Protein AF-A0A8H8PA37-F1 (afdb_monomer)

Structure (mmCIF, N/CA/C/O backbone):
data_AF-A0A8H8PA37-F1
#
_entry.id   AF-A0A8H8PA37-F1
#
loop_
_atom_site.group_PDB
_atom_site.id
_atom_site.type_symbol
_atom_site.label_atom_id
_atom_site.label_alt_id
_atom_site.label_comp_id
_atom_site.label_asym_id
_atom_site.label_entity_id
_atom_site.label_seq_id
_atom_site.pdbx_PDB_ins_code
_atom_site.Cartn_x
_atom_site.Cartn_y
_atom_site.Cartn_z
_atom_site.occupancy
_atom_site.B_iso_or_equiv
_atom_site.auth_seq_id
_atom_site.auth_comp_id
_atom_site.auth_asym_id
_atom_site.auth_atom_id
_atom_site.pdbx_PDB_model_num
ATOM 1 N N . MET A 1 1 ? 32.208 -15.907 -62.732 1.00 49.25 1 MET A N 1
ATOM 2 C CA . MET A 1 1 ? 31.548 -15.658 -61.432 1.00 49.25 1 MET A CA 1
ATOM 3 C C . MET A 1 1 ? 32.627 -15.283 -60.434 1.00 49.25 1 MET A C 1
ATOM 5 O O . MET A 1 1 ? 33.527 -16.083 -60.225 1.00 49.25 1 MET A O 1
ATOM 9 N N . VAL A 1 2 ? 32.602 -14.056 -59.914 1.00 59.88 2 VAL A N 1
ATOM 10 C CA . VAL A 1 2 ? 33.569 -13.591 -58.905 1.00 59.88 2 VAL A CA 1
ATOM 11 C C . VAL A 1 2 ? 33.077 -14.071 -57.533 1.00 59.88 2 VAL A C 1
ATOM 13 O O . VAL A 1 2 ? 31.901 -13.854 -57.240 1.00 59.88 2 VAL A O 1
ATOM 16 N N . PRO A 1 3 ? 33.902 -14.742 -56.710 1.00 67.69 3 PRO A N 1
ATOM 17 C CA . PRO A 1 3 ? 33.492 -15.147 -55.370 1.00 67.69 3 PRO A CA 1
ATOM 18 C C . PRO A 1 3 ? 33.261 -13.899 -54.511 1.00 67.69 3 PRO A C 1
ATOM 20 O O . PRO A 1 3 ? 34.145 -13.053 -54.373 1.00 67.69 3 PRO A O 1
ATOM 23 N N . THR A 1 4 ? 32.061 -13.760 -53.952 1.00 67.44 4 THR A N 1
ATOM 24 C CA . THR A 1 4 ? 31.754 -12.699 -52.990 1.00 67.44 4 THR A CA 1
ATOM 25 C C . THR A 1 4 ? 32.548 -12.941 -51.707 1.00 67.44 4 THR A C 1
ATOM 27 O O . THR A 1 4 ? 32.541 -14.062 -51.193 1.00 67.44 4 THR A O 1
ATOM 30 N N . PRO A 1 5 ? 33.243 -11.931 -51.158 1.00 70.00 5 PRO A N 1
ATOM 31 C CA . PRO A 1 5 ? 33.958 -12.099 -49.904 1.00 70.00 5 PRO A CA 1
ATOM 32 C C . PRO A 1 5 ? 32.949 -12.350 -48.776 1.00 70.00 5 PRO A C 1
ATOM 34 O O . PRO A 1 5 ? 31.992 -11.586 -48.614 1.00 70.00 5 PRO A O 1
ATOM 37 N N . LEU A 1 6 ? 33.205 -13.382 -47.963 1.00 61.28 6 LEU A N 1
ATOM 38 C CA . LEU A 1 6 ? 32.416 -13.797 -46.785 1.00 61.28 6 LEU A CA 1
ATOM 39 C C . LEU A 1 6 ? 32.123 -12.651 -45.794 1.00 61.28 6 LEU A C 1
ATOM 41 O O . LEU A 1 6 ? 31.244 -12.756 -44.947 1.00 61.28 6 LEU A O 1
ATOM 45 N N . SER A 1 7 ? 32.847 -11.536 -45.906 1.00 66.06 7 SER A N 1
ATOM 46 C CA . SER A 1 7 ? 32.661 -10.331 -45.098 1.00 66.06 7 SER A CA 1
ATOM 47 C C . SER A 1 7 ? 31.429 -9.491 -45.477 1.00 66.06 7 SER A C 1
ATOM 49 O O . SER A 1 7 ? 31.127 -8.533 -44.769 1.00 66.06 7 SER A O 1
ATOM 51 N N . SER A 1 8 ? 30.752 -9.800 -46.588 1.00 70.56 8 SER A N 1
ATOM 52 C CA . SER A 1 8 ? 29.579 -9.054 -47.081 1.00 70.56 8 SER A CA 1
ATOM 53 C C . SER A 1 8 ? 28.232 -9.715 -46.760 1.00 70.56 8 SER A C 1
ATOM 55 O O . SER A 1 8 ? 27.184 -9.136 -47.045 1.00 70.56 8 SER A O 1
ATOM 57 N N . GLU A 1 9 ? 28.236 -10.898 -46.137 1.00 78.81 9 GLU A N 1
ATOM 58 C CA . GLU A 1 9 ? 27.004 -11.580 -45.742 1.00 78.81 9 GLU A CA 1
ATOM 59 C C . GLU A 1 9 ? 26.437 -10.996 -44.432 1.00 78.81 9 GLU A C 1
ATOM 61 O O . GLU A 1 9 ? 27.178 -10.782 -43.466 1.00 78.81 9 GLU A O 1
ATOM 66 N N . PRO A 1 10 ? 25.121 -10.720 -44.356 1.00 84.19 10 PRO A N 1
ATOM 67 C CA . PRO A 1 10 ? 24.503 -10.212 -43.138 1.00 84.19 10 PRO A CA 1
ATOM 68 C C . PRO A 1 10 ? 24.593 -11.245 -42.007 1.00 84.19 10 PRO A C 1
ATOM 70 O O . PRO A 1 10 ? 24.249 -12.414 -42.185 1.00 84.19 10 PRO A O 1
ATOM 73 N N . ILE A 1 11 ? 25.004 -10.794 -40.814 1.00 84.62 11 ILE A N 1
ATOM 74 C CA . ILE A 1 11 ? 25.178 -11.656 -39.634 1.00 84.62 11 ILE A CA 1
ATOM 75 C C . ILE A 1 11 ? 23.874 -12.424 -39.348 1.00 84.62 11 ILE A C 1
ATOM 77 O O . ILE A 1 11 ? 22.824 -11.803 -39.135 1.00 84.62 11 ILE A O 1
ATOM 81 N N . PRO A 1 12 ? 23.922 -13.766 -39.258 1.00 90.06 12 PRO A N 1
ATOM 82 C CA . PRO A 1 12 ? 22.754 -14.572 -38.943 1.00 90.06 12 PRO A CA 1
ATOM 83 C C . PRO A 1 12 ? 22.104 -14.152 -37.622 1.00 90.06 12 PRO A C 1
ATOM 85 O O . PRO A 1 12 ? 22.766 -13.929 -36.607 1.00 90.06 12 PRO A O 1
ATOM 88 N N . LYS A 1 13 ? 20.770 -14.103 -37.601 1.00 85.94 13 LYS A N 1
ATOM 89 C CA . LYS A 1 13 ? 19.973 -13.561 -36.485 1.00 85.94 13 LYS A CA 1
ATOM 90 C C . LYS A 1 13 ? 20.261 -14.223 -35.128 1.00 85.94 13 LYS A C 1
ATOM 92 O O . LYS A 1 13 ? 20.172 -13.563 -34.095 1.00 85.94 13 LYS A O 1
ATOM 97 N N . GLY A 1 14 ? 20.612 -15.512 -35.122 1.00 88.06 14 GLY A N 1
ATOM 98 C CA . GLY A 1 14 ? 21.032 -16.236 -33.917 1.00 88.06 14 GLY A CA 1
ATOM 99 C C . GLY A 1 14 ? 22.365 -15.730 -33.357 1.00 88.06 14 GLY A C 1
ATOM 100 O O . GLY A 1 14 ? 22.446 -15.410 -32.174 1.00 88.06 14 GLY A O 1
ATOM 101 N N . MET A 1 15 ? 23.370 -15.564 -34.220 1.00 85.56 15 MET A N 1
ATOM 102 C CA . MET A 1 15 ? 24.671 -14.989 -33.858 1.00 85.56 15 MET A CA 1
ATOM 103 C C . MET A 1 15 ? 24.540 -13.521 -33.440 1.00 85.56 15 MET A C 1
ATOM 105 O O . MET A 1 15 ? 25.106 -13.130 -32.425 1.00 85.56 15 MET A O 1
ATOM 109 N N . ALA A 1 16 ? 23.708 -12.730 -34.125 1.00 87.38 16 ALA A N 1
ATOM 110 C CA . ALA A 1 16 ? 23.436 -11.341 -33.748 1.00 87.38 16 ALA A CA 1
ATOM 111 C C . ALA A 1 16 ? 22.833 -11.214 -32.333 1.00 87.38 16 ALA A C 1
ATOM 113 O O . ALA A 1 16 ? 23.186 -10.301 -31.588 1.00 87.38 16 ALA A O 1
ATOM 114 N N . ARG A 1 17 ? 21.961 -12.149 -31.922 1.00 87.06 17 ARG A N 1
ATOM 115 C CA . ARG A 1 17 ? 21.438 -12.195 -30.543 1.00 87.06 17 ARG A CA 1
ATOM 116 C C . ARG A 1 17 ? 22.507 -12.558 -29.519 1.00 87.06 17 ARG A C 1
ATOM 118 O O . ARG A 1 17 ? 22.480 -12.005 -28.427 1.00 87.06 17 ARG A O 1
ATOM 125 N N . ILE A 1 18 ? 23.400 -13.489 -29.849 1.00 89.69 18 ILE A N 1
ATOM 126 C CA . ILE A 1 18 ? 24.472 -13.931 -28.947 1.00 89.69 18 ILE A CA 1
ATOM 127 C C . ILE A 1 18 ? 25.487 -12.799 -28.753 1.00 89.69 18 ILE A C 1
ATOM 129 O O . ILE A 1 18 ? 25.783 -12.439 -27.618 1.00 89.69 18 ILE A O 1
ATOM 133 N N . LEU A 1 19 ? 25.925 -12.168 -29.844 1.00 88.69 19 LEU A N 1
ATOM 134 C CA . LEU A 1 19 ? 26.831 -11.018 -29.811 1.00 88.69 19 LEU A CA 1
ATOM 135 C C . LEU A 1 19 ? 26.192 -9.797 -29.124 1.00 88.69 19 LEU A C 1
ATOM 137 O O . LEU A 1 19 ? 26.862 -9.059 -28.412 1.00 88.69 19 LEU A O 1
ATOM 141 N N . GLY A 1 20 ? 24.877 -9.605 -29.275 1.00 91.31 20 GLY A N 1
ATOM 142 C CA . GLY A 1 20 ? 24.125 -8.538 -28.609 1.00 91.31 20 GLY A CA 1
ATOM 143 C C . GLY A 1 20 ? 23.660 -8.849 -27.179 1.00 91.31 20 GLY A C 1
ATOM 144 O O . GLY A 1 20 ? 23.033 -7.993 -26.551 1.00 91.31 20 GLY A O 1
ATOM 145 N N . ALA A 1 21 ? 23.919 -10.048 -26.645 1.00 92.62 21 ALA A N 1
ATOM 146 C CA . ALA A 1 21 ? 23.320 -10.505 -25.389 1.00 92.62 21 ALA A CA 1
ATOM 147 C C . ALA A 1 21 ? 23.744 -9.661 -24.178 1.00 92.62 21 ALA A C 1
ATOM 149 O O . ALA A 1 21 ? 22.925 -9.387 -23.297 1.00 92.62 21 ALA A O 1
ATOM 150 N N . GLU A 1 22 ? 25.003 -9.224 -24.130 1.00 92.25 22 GLU A N 1
ATOM 151 C CA . GLU A 1 22 ? 25.504 -8.379 -23.043 1.00 92.25 22 GLU A CA 1
ATOM 152 C C . GLU A 1 22 ? 24.856 -6.999 -23.047 1.00 92.25 22 GLU A C 1
ATOM 154 O O . GLU A 1 22 ? 24.417 -6.535 -21.996 1.00 92.25 22 GLU A O 1
ATOM 159 N N . ARG A 1 23 ? 24.692 -6.395 -24.229 1.00 94.12 23 ARG A N 1
ATOM 160 C CA . ARG A 1 23 ? 23.992 -5.116 -24.391 1.00 94.12 23 ARG A CA 1
ATOM 161 C C . ARG A 1 23 ? 22.547 -5.211 -23.908 1.00 94.12 23 ARG A C 1
ATOM 163 O O . ARG A 1 23 ? 22.128 -4.401 -23.094 1.00 94.12 23 ARG A O 1
ATOM 170 N N . VAL A 1 24 ? 21.816 -6.253 -24.311 1.00 92.69 24 VAL A N 1
ATOM 171 C CA . VAL A 1 24 ? 20.425 -6.470 -23.870 1.00 92.69 24 VAL A CA 1
ATOM 172 C C . VAL A 1 24 ? 20.335 -6.650 -22.350 1.00 92.69 24 VAL A C 1
ATOM 174 O O . VAL A 1 24 ? 19.435 -6.109 -21.707 1.00 92.69 24 VAL A O 1
ATOM 177 N N . ARG A 1 25 ? 21.276 -7.386 -21.744 1.00 90.50 25 ARG A N 1
ATOM 178 C CA . ARG A 1 25 ? 21.334 -7.562 -20.283 1.00 90.50 25 ARG A CA 1
ATOM 179 C C . ARG A 1 25 ? 21.678 -6.257 -19.565 1.00 90.50 25 ARG A C 1
ATOM 181 O O . ARG A 1 25 ? 21.092 -5.982 -18.517 1.00 90.50 25 ARG A O 1
ATOM 188 N N . ALA A 1 26 ? 22.608 -5.474 -20.105 1.00 94.31 26 ALA A N 1
ATOM 189 C CA . ALA A 1 26 ? 22.991 -4.173 -19.570 1.00 94.31 26 ALA A CA 1
ATOM 190 C C . ALA A 1 26 ? 21.822 -3.183 -19.646 1.00 94.31 26 ALA A C 1
ATOM 192 O O . ALA A 1 26 ? 21.476 -2.586 -18.628 1.00 94.31 26 ALA A O 1
ATOM 193 N N . ASP A 1 27 ? 21.145 -3.104 -20.791 1.00 93.62 27 ASP A N 1
ATOM 194 C CA . ASP A 1 27 ? 19.974 -2.253 -21.007 1.00 93.62 27 ASP A CA 1
ATOM 195 C C . ASP A 1 27 ? 18.830 -2.634 -20.061 1.00 93.62 27 ASP A C 1
ATOM 197 O O . ASP A 1 27 ? 18.236 -1.766 -19.422 1.00 93.62 27 ASP A O 1
ATOM 201 N N . TYR A 1 28 ? 18.565 -3.932 -19.879 1.00 94.88 28 TYR A N 1
ATOM 202 C CA . TYR A 1 28 ? 17.557 -4.402 -18.928 1.00 94.88 28 TYR A CA 1
ATOM 203 C C . TYR A 1 28 ? 17.906 -4.029 -17.481 1.00 94.88 28 TYR A C 1
ATOM 205 O O . TYR A 1 28 ? 17.058 -3.530 -16.742 1.00 94.88 28 TYR A O 1
ATOM 213 N N . ARG A 1 29 ? 19.160 -4.228 -17.058 1.00 94.88 29 ARG A N 1
ATOM 214 C CA . ARG A 1 29 ? 19.616 -3.838 -15.712 1.00 94.88 29 ARG A CA 1
ATOM 215 C C . ARG A 1 29 ? 19.549 -2.324 -15.514 1.00 94.88 29 ARG A C 1
ATOM 217 O O . ARG A 1 29 ? 19.115 -1.880 -14.454 1.00 94.88 29 ARG A O 1
ATOM 224 N N . ALA A 1 30 ? 19.923 -1.544 -16.525 1.00 94.94 30 ALA A N 1
ATOM 225 C CA . ALA A 1 30 ? 19.844 -0.090 -16.500 1.00 94.94 30 ALA A CA 1
ATOM 226 C C . ALA A 1 30 ? 18.391 0.396 -16.414 1.00 94.94 30 ALA A C 1
ATOM 228 O O . ALA A 1 30 ? 18.089 1.256 -15.590 1.00 94.94 30 ALA A O 1
ATOM 229 N N . GLN A 1 31 ? 17.475 -0.190 -17.190 1.00 92.56 31 GLN A N 1
ATOM 230 C CA . GLN A 1 31 ? 16.042 0.104 -17.095 1.00 92.56 31 GLN A CA 1
ATOM 231 C C . GLN A 1 31 ? 15.478 -0.257 -15.721 1.00 92.56 31 GLN A C 1
ATOM 233 O O . GLN A 1 31 ? 14.743 0.533 -15.134 1.00 92.56 31 GLN A O 1
ATOM 238 N N . GLN A 1 32 ? 15.862 -1.406 -15.164 1.00 93.81 32 GLN A N 1
ATOM 239 C CA . GLN A 1 32 ? 15.422 -1.803 -13.827 1.00 93.81 32 GLN A CA 1
ATOM 240 C C . GLN A 1 32 ? 15.978 -0.888 -12.733 1.00 93.81 32 GLN A C 1
ATOM 242 O O . GLN A 1 32 ? 15.268 -0.602 -11.769 1.00 93.81 32 GLN A O 1
ATOM 247 N N . LYS A 1 33 ? 17.215 -0.399 -12.876 1.00 93.12 33 LYS A N 1
ATOM 248 C CA . LYS A 1 33 ? 17.793 0.589 -11.959 1.00 93.12 33 LYS A CA 1
ATOM 249 C C . LYS A 1 33 ? 17.056 1.926 -12.057 1.00 93.12 33 LYS A C 1
ATOM 251 O O . LYS A 1 33 ? 16.617 2.429 -11.031 1.00 93.12 33 LYS A O 1
ATOM 256 N N . LYS A 1 34 ? 16.819 2.430 -13.275 1.00 93.12 34 LYS A N 1
ATOM 257 C CA . LYS A 1 34 ? 16.041 3.659 -13.514 1.00 93.12 34 LYS A CA 1
ATOM 258 C C . LYS A 1 34 ? 14.636 3.571 -12.926 1.00 93.12 34 LYS A C 1
ATOM 260 O O . LYS A 1 34 ? 14.222 4.483 -12.225 1.00 93.12 34 LYS A O 1
ATOM 265 N N . LYS A 1 35 ? 13.942 2.450 -13.138 1.00 91.12 35 LYS A N 1
ATOM 266 C CA . LYS A 1 35 ? 12.604 2.223 -12.584 1.00 91.12 35 LYS A CA 1
ATOM 267 C C . LYS A 1 35 ? 12.596 2.240 -11.053 1.00 91.12 35 LYS A C 1
ATOM 269 O O . LYS A 1 35 ? 11.697 2.815 -10.457 1.00 91.12 35 LYS A O 1
ATOM 274 N N . ARG A 1 36 ? 13.602 1.638 -10.408 1.00 87.56 36 ARG A N 1
ATOM 275 C CA . ARG A 1 36 ? 13.747 1.697 -8.943 1.00 87.56 36 ARG A CA 1
ATOM 276 C C . ARG A 1 36 ? 14.045 3.114 -8.452 1.00 87.56 36 ARG A C 1
ATOM 278 O O . ARG A 1 36 ? 13.427 3.551 -7.495 1.00 87.56 36 ARG A O 1
ATOM 285 N N . GLU A 1 37 ? 14.944 3.833 -9.123 1.00 88.06 37 GLU A N 1
ATOM 286 C CA . GLU A 1 37 ? 15.288 5.225 -8.792 1.00 88.06 37 GLU A CA 1
ATOM 287 C C . GLU A 1 37 ? 14.112 6.200 -8.995 1.00 88.06 37 GLU A C 1
ATOM 289 O O . GLU A 1 37 ? 14.021 7.213 -8.304 1.00 88.06 37 GLU A O 1
ATOM 294 N N . GLU A 1 38 ? 13.226 5.931 -9.953 1.00 85.12 38 GLU A N 1
ATOM 295 C CA . GLU A 1 38 ? 11.972 6.666 -10.161 1.00 85.12 38 GLU A CA 1
ATOM 296 C C . GLU A 1 38 ? 10.960 6.348 -9.050 1.00 85.12 38 GLU A C 1
ATOM 298 O O . GLU A 1 38 ? 10.478 7.262 -8.386 1.00 85.12 38 GLU A O 1
ATOM 303 N N . GLU A 1 39 ? 10.745 5.062 -8.742 1.00 83.88 39 GLU A N 1
ATOM 304 C CA . GLU A 1 39 ? 9.883 4.640 -7.629 1.00 83.88 39 GLU A CA 1
ATOM 305 C C . GLU A 1 39 ? 10.348 5.200 -6.271 1.00 83.88 39 G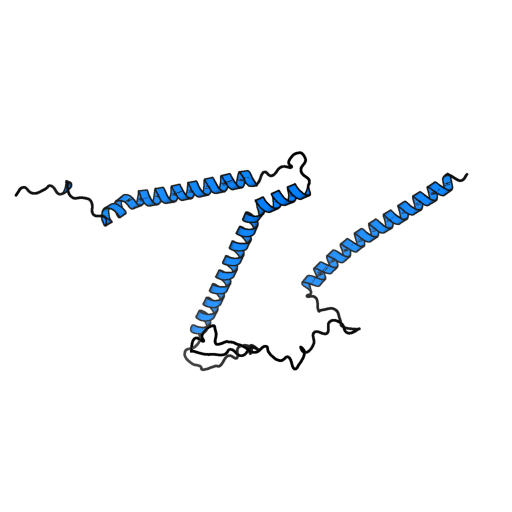LU A C 1
ATOM 307 O O . GLU A 1 39 ? 9.515 5.552 -5.435 1.00 83.88 39 GLU A O 1
ATOM 312 N N . ASP A 1 40 ? 11.658 5.288 -6.028 1.00 80.50 40 ASP A N 1
ATOM 313 C CA . ASP A 1 40 ? 12.207 5.834 -4.782 1.00 80.50 40 ASP A CA 1
ATOM 314 C C . ASP A 1 40 ? 12.084 7.366 -4.712 1.00 80.50 40 ASP A C 1
ATOM 316 O O . ASP A 1 40 ? 11.840 7.911 -3.631 1.00 80.50 40 ASP A O 1
ATOM 320 N N . ARG A 1 41 ? 12.178 8.071 -5.848 1.00 79.19 41 ARG A N 1
ATOM 321 C CA . ARG A 1 41 ? 11.898 9.516 -5.917 1.00 79.19 41 ARG A CA 1
ATOM 322 C C . ARG A 1 41 ? 10.431 9.822 -5.632 1.00 79.19 41 ARG A C 1
ATOM 324 O O . ARG A 1 41 ? 10.148 10.695 -4.811 1.00 79.19 41 ARG A O 1
ATOM 331 N N . ASP A 1 42 ? 9.522 9.058 -6.228 1.00 74.69 42 ASP A N 1
ATOM 332 C CA . ASP A 1 42 ? 8.081 9.209 -6.012 1.00 74.69 42 ASP A CA 1
ATOM 333 C C . ASP A 1 42 ? 7.670 8.880 -4.573 1.00 74.69 42 ASP A C 1
ATOM 335 O O . ASP A 1 42 ? 6.778 9.522 -4.019 1.00 74.69 42 ASP A O 1
ATOM 339 N N . ARG A 1 43 ? 8.331 7.906 -3.930 1.00 73.25 43 ARG A N 1
ATOM 340 C CA . ARG A 1 43 ? 8.125 7.616 -2.500 1.00 73.25 43 ARG A CA 1
ATOM 341 C C . ARG A 1 43 ? 8.573 8.774 -1.620 1.00 73.25 43 ARG A C 1
ATOM 343 O O . ARG A 1 43 ? 7.791 9.231 -0.795 1.00 73.25 43 ARG A O 1
ATOM 350 N N . LYS A 1 44 ? 9.780 9.301 -1.848 1.00 72.06 44 LYS A N 1
ATOM 351 C CA . LYS A 1 44 ? 10.342 10.384 -1.032 1.00 72.06 44 LYS A CA 1
ATOM 352 C C . LYS A 1 44 ? 9.475 11.647 -1.049 1.00 72.06 44 LYS A C 1
ATOM 354 O O . LYS A 1 44 ? 9.317 12.277 -0.011 1.00 72.06 44 LYS A O 1
ATOM 359 N N . GLY A 1 45 ? 8.881 11.988 -2.196 1.00 69.81 45 GLY A N 1
ATOM 360 C CA . GLY A 1 45 ? 7.946 13.116 -2.305 1.00 69.81 45 GLY A CA 1
ATOM 361 C C . GLY A 1 45 ? 6.591 12.879 -1.625 1.00 69.81 45 GLY A C 1
ATOM 362 O O . GLY A 1 45 ? 5.886 13.834 -1.314 1.00 69.81 45 GLY A O 1
ATOM 363 N N . ARG A 1 46 ? 6.222 11.618 -1.376 1.00 70.44 46 ARG A N 1
ATOM 364 C CA . ARG A 1 46 ? 4.974 11.239 -0.701 1.00 70.44 46 ARG A CA 1
ATOM 365 C C . ARG A 1 46 ? 5.103 11.137 0.815 1.00 70.44 46 ARG A C 1
ATOM 367 O O . ARG A 1 46 ? 4.083 11.199 1.490 1.00 70.44 46 ARG A O 1
ATOM 374 N N . ASP A 1 47 ? 6.319 10.957 1.326 1.00 69.94 47 ASP A N 1
ATOM 375 C CA . ASP A 1 47 ? 6.586 10.750 2.754 1.00 69.94 47 ASP A CA 1
ATOM 376 C C . ASP A 1 47 ? 6.667 12.073 3.543 1.00 69.94 47 ASP A C 1
ATOM 378 O O . ASP A 1 47 ? 6.448 12.089 4.753 1.00 69.94 47 ASP A O 1
ATOM 382 N N . THR A 1 48 ? 6.927 13.201 2.875 1.00 79.88 48 THR A N 1
ATOM 383 C CA . THR A 1 48 ? 6.928 14.541 3.485 1.00 79.88 48 THR A CA 1
ATOM 384 C C . THR A 1 48 ? 5.544 15.181 3.368 1.00 79.88 48 THR A C 1
ATOM 386 O O . THR A 1 48 ? 5.266 15.920 2.424 1.00 79.88 48 THR A O 1
ATOM 389 N N . ILE A 1 49 ? 4.644 14.866 4.301 1.00 85.31 49 ILE A N 1
ATOM 390 C CA . ILE A 1 49 ? 3.285 15.427 4.338 1.00 85.31 49 ILE A CA 1
ATOM 391 C C . ILE A 1 49 ? 3.215 16.433 5.478 1.00 85.31 49 ILE A C 1
ATOM 393 O O . ILE A 1 49 ? 3.198 16.062 6.649 1.00 85.31 49 ILE A O 1
ATOM 397 N N . GLU A 1 50 ? 3.166 17.709 5.121 1.00 88.88 50 GLU A N 1
ATOM 398 C CA . GLU A 1 50 ? 3.019 18.814 6.065 1.00 88.88 50 GLU A CA 1
ATOM 399 C C . GLU A 1 50 ? 1.555 19.271 6.151 1.00 88.88 50 GLU A C 1
ATOM 401 O O . GLU A 1 50 ? 0.740 19.021 5.247 1.00 88.88 50 GLU A O 1
ATOM 406 N N . LEU A 1 51 ? 1.214 19.922 7.266 1.00 90.38 51 LEU A N 1
ATOM 407 C CA . LEU A 1 51 ? -0.072 20.593 7.452 1.00 90.38 51 LEU A CA 1
ATOM 408 C C . LEU A 1 51 ? -0.158 21.763 6.472 1.00 90.38 51 LEU A C 1
ATOM 410 O O . LEU A 1 51 ? 0.682 22.661 6.495 1.00 90.38 51 LEU A O 1
ATOM 414 N N . LEU A 1 52 ? -1.176 21.754 5.614 1.00 88.75 52 LEU A N 1
ATOM 415 C CA . LEU A 1 52 ? -1.432 22.884 4.727 1.00 88.75 52 LEU A CA 1
ATOM 416 C C . LEU A 1 52 ? -2.049 24.039 5.538 1.00 88.75 52 LEU A C 1
ATOM 418 O O . LEU A 1 52 ? -2.858 23.794 6.440 1.00 88.75 52 LEU A O 1
ATOM 422 N N . PRO A 1 53 ? -1.714 25.305 5.232 1.00 91.31 53 PRO A N 1
ATOM 423 C CA . PRO A 1 53 ? -2.304 26.442 5.927 1.00 91.31 53 PRO A CA 1
ATOM 424 C C . PRO A 1 53 ? -3.820 26.483 5.686 1.00 91.31 53 PRO A C 1
ATOM 426 O O . PRO A 1 53 ? -4.277 26.478 4.545 1.00 91.31 53 PRO A O 1
ATOM 429 N N . GLY A 1 54 ? -4.601 26.509 6.770 1.00 92.44 54 GLY A N 1
ATOM 430 C CA . GLY A 1 54 ? -6.070 26.520 6.725 1.00 92.44 54 GLY A CA 1
ATOM 431 C C . GLY A 1 54 ? -6.735 25.144 6.594 1.00 92.44 54 GLY A C 1
ATOM 432 O O . GLY A 1 54 ? -7.961 25.063 6.602 1.00 92.44 54 GLY A O 1
ATOM 433 N N . GLU A 1 55 ? -5.965 24.059 6.510 1.00 92.88 55 GLU A N 1
ATOM 434 C CA . GLU A 1 55 ? -6.502 22.698 6.508 1.00 92.88 55 GLU A CA 1
ATOM 435 C C . GLU A 1 55 ? -6.894 22.251 7.923 1.00 92.88 55 GLU A C 1
ATOM 437 O O . GLU A 1 55 ? -6.189 22.497 8.904 1.00 92.88 55 GLU A O 1
ATOM 442 N N . SER A 1 56 ? -8.019 21.542 8.041 1.00 95.88 56 SER A N 1
ATOM 443 C CA . SER A 1 56 ? -8.381 20.886 9.297 1.00 95.88 56 SER A CA 1
ATOM 444 C C . SER A 1 56 ? -7.512 19.645 9.548 1.00 95.88 56 SER A C 1
ATOM 446 O O . SER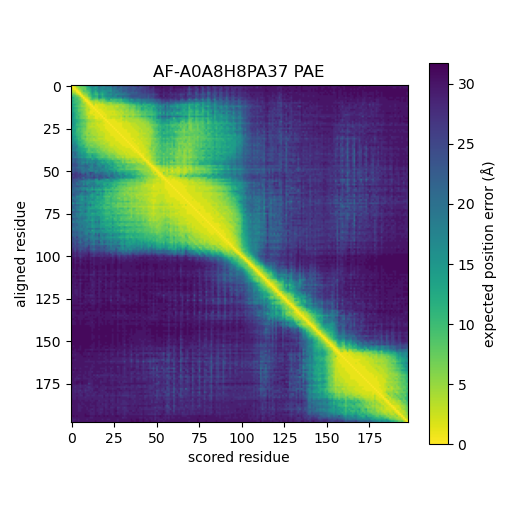 A 1 56 ? -7.157 18.915 8.623 1.00 95.88 56 SER A O 1
ATOM 448 N N . LEU A 1 57 ? -7.250 19.312 10.818 1.00 92.38 57 LEU A N 1
ATOM 449 C CA . LEU A 1 57 ? -6.487 18.104 11.178 1.00 92.38 57 LEU A CA 1
ATOM 450 C C . LEU A 1 57 ? -7.095 16.814 10.585 1.00 92.38 57 LEU A C 1
ATOM 452 O O . LEU A 1 57 ? -6.386 15.856 10.283 1.00 92.38 57 LEU A O 1
ATOM 456 N N . ARG A 1 58 ? -8.418 16.790 10.381 1.00 94.62 58 ARG A N 1
ATOM 457 C CA . ARG A 1 58 ? -9.130 15.665 9.761 1.00 94.62 58 ARG A CA 1
ATOM 458 C C . ARG A 1 58 ? -8.746 15.470 8.291 1.00 94.62 58 ARG A C 1
ATOM 460 O O . ARG A 1 58 ? -8.619 14.330 7.849 1.00 94.62 58 ARG A O 1
ATOM 467 N N . GLU A 1 59 ? -8.584 16.551 7.537 1.00 95.62 59 GLU A N 1
ATOM 468 C CA . GLU A 1 59 ? -8.153 16.492 6.137 1.00 95.62 59 GLU A CA 1
ATOM 469 C C . GLU A 1 59 ? -6.683 16.127 6.002 1.00 95.62 59 GLU A C 1
ATOM 471 O O . GLU A 1 59 ? -6.354 15.269 5.178 1.00 95.62 59 GLU A O 1
ATOM 476 N N . PHE A 1 60 ? -5.847 16.651 6.900 1.00 94.81 60 PHE A N 1
ATOM 477 C CA . PHE A 1 60 ? -4.448 16.256 6.989 1.00 94.81 60 PHE A CA 1
ATOM 4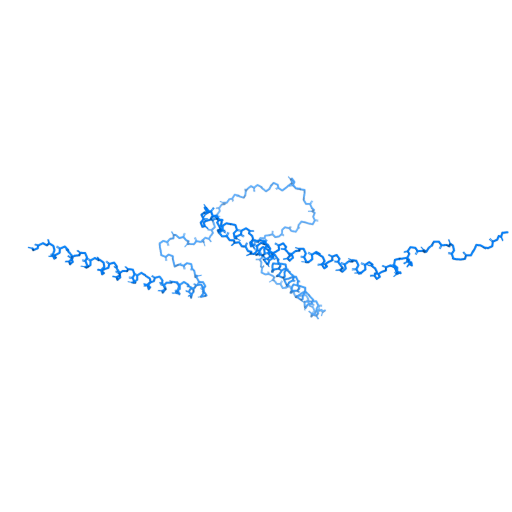78 C C . PHE A 1 60 ? -4.328 14.743 7.204 1.00 94.81 60 PHE A C 1
ATOM 480 O O . PHE A 1 60 ? -3.675 14.055 6.420 1.00 94.81 60 PHE A O 1
ATOM 487 N N . ASN A 1 61 ? -5.052 14.196 8.187 1.00 93.62 61 ASN A N 1
ATOM 488 C CA . ASN A 1 61 ? -5.071 12.755 8.448 1.00 93.62 61 ASN A CA 1
ATOM 489 C C . ASN A 1 61 ? -5.541 11.952 7.224 1.00 93.62 61 ASN A C 1
ATOM 491 O O . ASN A 1 61 ? -4.963 10.910 6.924 1.00 93.62 61 ASN A O 1
ATOM 495 N N . ARG A 1 62 ? -6.528 12.449 6.465 1.00 94.75 62 ARG A N 1
ATOM 496 C CA . ARG A 1 62 ? -6.981 11.794 5.226 1.00 94.75 62 ARG A CA 1
ATOM 497 C C . ARG A 1 62 ? -5.869 11.735 4.175 1.00 94.75 62 ARG A C 1
ATOM 499 O O . ARG A 1 62 ? -5.656 10.682 3.579 1.00 94.75 62 ARG A O 1
ATOM 506 N N . ARG A 1 63 ? -5.132 12.832 3.962 1.00 93.06 63 ARG A N 1
ATOM 507 C CA . ARG A 1 63 ? -3.997 12.862 3.019 1.00 93.06 63 ARG A CA 1
ATOM 508 C C . ARG A 1 63 ? -2.857 11.954 3.461 1.00 93.06 63 ARG A C 1
ATOM 510 O O . ARG A 1 63 ? -2.304 11.241 2.625 1.00 93.06 63 ARG A O 1
ATOM 517 N N . VAL A 1 64 ? -2.535 11.958 4.753 1.00 93.19 64 VAL A N 1
ATOM 518 C CA . VAL A 1 64 ? -1.533 11.060 5.342 1.00 93.19 64 VAL A CA 1
ATOM 519 C C . VAL A 1 64 ? -1.909 9.604 5.075 1.00 93.19 64 VAL A C 1
ATOM 521 O O . VAL A 1 64 ? -1.108 8.836 4.536 1.00 93.19 64 VAL A O 1
ATOM 524 N N . GLU A 1 65 ? -3.154 9.225 5.363 1.00 93.31 65 GLU A N 1
ATOM 525 C CA . GLU A 1 65 ? -3.645 7.874 5.103 1.00 93.31 65 GLU A CA 1
ATOM 526 C C . GLU A 1 65 ? -3.590 7.507 3.617 1.00 93.31 65 GLU A C 1
ATOM 528 O O . GLU A 1 65 ? -3.129 6.415 3.282 1.00 93.31 65 GLU A O 1
ATOM 533 N N . ASP A 1 66 ? -4.009 8.400 2.720 1.00 92.75 66 ASP A N 1
ATOM 534 C CA . ASP A 1 66 ? -4.018 8.149 1.276 1.00 92.75 66 ASP A CA 1
ATOM 535 C C . ASP A 1 66 ? -2.607 8.013 0.682 1.00 92.75 66 ASP A C 1
ATOM 537 O O . ASP A 1 66 ? -2.387 7.180 -0.205 1.00 92.75 66 ASP A O 1
ATOM 541 N N . ALA A 1 67 ? -1.632 8.768 1.188 1.00 92.12 67 ALA A N 1
ATOM 542 C CA . ALA A 1 67 ? -0.235 8.671 0.778 1.00 92.12 67 ALA A CA 1
ATOM 543 C C . ALA A 1 67 ? 0.420 7.354 1.225 1.00 92.12 67 ALA A C 1
ATOM 545 O O . ALA A 1 67 ? 1.105 6.707 0.428 1.00 92.12 67 ALA A O 1
ATOM 546 N N . HIS A 1 68 ? 0.157 6.906 2.458 1.00 89.88 68 HIS A N 1
ATOM 547 C CA . HIS A 1 68 ? 0.711 5.655 2.989 1.00 89.88 68 HIS A CA 1
ATOM 548 C C . HIS A 1 68 ? -0.093 4.405 2.594 1.00 89.88 68 HIS A C 1
ATOM 550 O O . HIS A 1 68 ? 0.422 3.281 2.648 1.00 89.88 68 HIS A O 1
ATOM 556 N N . ARG A 1 69 ? -1.341 4.563 2.138 1.00 91.69 69 ARG A N 1
ATOM 557 C CA . ARG A 1 69 ? -2.237 3.464 1.743 1.00 91.69 69 ARG A CA 1
ATOM 558 C C . ARG A 1 69 ? -1.600 2.454 0.786 1.00 91.69 69 ARG A C 1
ATOM 560 O O . ARG A 1 69 ? -1.772 1.252 1.006 1.00 91.69 69 ARG A O 1
ATOM 567 N N . PRO A 1 70 ? -0.873 2.870 -0.271 1.00 91.44 70 PRO A N 1
ATOM 568 C CA . PRO A 1 70 ? -0.269 1.938 -1.219 1.00 91.44 70 PRO A CA 1
ATOM 569 C C . PRO A 1 70 ? 0.862 1.112 -0.604 1.00 91.44 70 PRO A C 1
ATOM 571 O O . PRO A 1 70 ? 0.981 -0.069 -0.933 1.00 91.44 70 PRO A O 1
ATOM 574 N N . LEU A 1 71 ? 1.643 1.686 0.319 1.00 89.62 71 LEU A N 1
ATOM 575 C CA . LEU A 1 71 ? 2.696 0.968 1.045 1.00 89.62 71 LEU A CA 1
ATOM 576 C C . LEU A 1 71 ? 2.084 -0.134 1.916 1.00 89.62 71 LEU A C 1
ATOM 578 O O . LEU A 1 71 ? 2.465 -1.303 1.805 1.00 89.62 71 LEU A O 1
ATOM 582 N N . VAL A 1 72 ? 1.060 0.215 2.700 1.00 93.44 72 VAL A N 1
ATOM 583 C CA . VAL A 1 72 ? 0.335 -0.733 3.560 1.00 93.44 72 VAL A CA 1
ATOM 584 C C . VAL A 1 72 ? -0.351 -1.818 2.724 1.00 93.44 72 VAL A C 1
ATOM 586 O O . VAL A 1 72 ? -0.210 -3.011 3.001 1.00 93.44 72 VAL A O 1
ATOM 589 N N . ARG A 1 73 ? -1.044 -1.438 1.642 1.00 94.25 73 ARG A N 1
ATOM 590 C CA . ARG A 1 73 ? -1.691 -2.387 0.722 1.00 94.25 73 ARG A CA 1
ATOM 591 C C . ARG A 1 73 ? -0.674 -3.311 0.049 1.00 94.25 73 ARG A C 1
ATOM 593 O O . ARG A 1 73 ? -0.945 -4.503 -0.101 1.00 94.25 73 ARG A O 1
ATOM 600 N N . GLY A 1 74 ? 0.487 -2.785 -0.338 1.00 93.06 74 GLY A N 1
ATOM 601 C CA . GLY A 1 74 ? 1.589 -3.549 -0.918 1.00 93.06 74 GLY A CA 1
ATOM 602 C C . GLY A 1 74 ? 2.153 -4.585 0.055 1.00 93.06 74 GLY A C 1
ATOM 603 O O . GLY A 1 74 ? 2.290 -5.753 -0.311 1.00 93.06 74 GLY A O 1
ATOM 604 N N . ALA A 1 75 ? 2.403 -4.191 1.306 1.00 94.25 75 ALA A N 1
ATOM 605 C CA . ALA A 1 75 ? 2.864 -5.093 2.361 1.00 94.25 75 ALA A CA 1
ATOM 606 C C . ALA A 1 75 ? 1.850 -6.216 2.643 1.00 94.25 75 ALA A C 1
ATOM 608 O O . ALA A 1 75 ? 2.215 -7.393 2.677 1.00 94.25 75 ALA A O 1
ATOM 609 N N . LEU A 1 76 ? 0.559 -5.880 2.752 1.00 94.19 76 LEU A N 1
ATOM 610 C CA . LEU A 1 76 ? -0.509 -6.866 2.949 1.00 94.19 76 LEU A CA 1
ATOM 611 C C . LEU A 1 76 ? -0.632 -7.836 1.770 1.00 94.19 76 LEU A C 1
ATOM 613 O O . LEU A 1 76 ? -0.814 -9.037 1.976 1.00 94.19 76 LEU A O 1
ATOM 617 N N . LYS A 1 77 ? -0.505 -7.344 0.532 1.00 94.44 77 LYS A N 1
ATOM 618 C CA . LYS A 1 77 ? -0.532 -8.194 -0.663 1.00 94.44 77 LYS A CA 1
ATOM 619 C C . LYS A 1 77 ? 0.626 -9.194 -0.655 1.00 94.44 77 LYS A C 1
ATOM 621 O O . LYS A 1 77 ? 0.377 -10.383 -0.835 1.00 94.44 77 LYS A O 1
ATOM 626 N N . ARG A 1 78 ? 1.852 -8.737 -0.374 1.00 92.56 78 ARG A N 1
ATOM 627 C CA . ARG A 1 78 ? 3.045 -9.600 -0.279 1.00 92.56 78 ARG A CA 1
ATOM 628 C C . ARG A 1 78 ? 2.877 -10.679 0.790 1.00 92.56 78 ARG A C 1
ATOM 630 O O . ARG A 1 78 ? 3.042 -11.855 0.488 1.00 92.56 78 ARG A O 1
ATOM 637 N N . LYS A 1 79 ? 2.429 -10.298 1.989 1.00 94.62 79 LYS A N 1
ATOM 638 C CA . LYS A 1 79 ? 2.154 -11.239 3.087 1.00 94.62 79 LYS A CA 1
ATOM 639 C C . LYS A 1 79 ? 1.101 -12.287 2.712 1.00 94.62 79 LYS A C 1
ATOM 641 O O . LYS A 1 79 ? 1.236 -13.464 3.035 1.00 94.62 79 LYS A O 1
ATOM 646 N N . ASN A 1 80 ? 0.039 -11.878 2.020 1.00 93.19 80 ASN A N 1
ATOM 647 C CA . ASN A 1 80 ? -1.004 -12.802 1.576 1.00 93.19 80 ASN A CA 1
ATOM 648 C C . ASN A 1 80 ? -0.505 -13.759 0.484 1.00 93.19 80 ASN A C 1
ATOM 650 O O . ASN A 1 80 ? -0.893 -14.927 0.473 1.00 93.19 80 ASN A O 1
ATOM 654 N N . GLU A 1 81 ? 0.341 -13.290 -0.431 1.00 93.62 81 GLU A N 1
ATOM 655 C CA . GLU A 1 81 ? 0.973 -14.136 -1.448 1.00 93.62 81 GLU A CA 1
ATOM 656 C C . GLU A 1 81 ? 1.929 -15.154 -0.825 1.00 93.62 81 GLU A C 1
ATOM 658 O O . GLU A 1 81 ? 1.867 -16.331 -1.179 1.00 93.62 81 GLU A O 1
ATOM 663 N N . GLU A 1 82 ? 2.745 -14.734 0.137 1.00 92.50 82 GLU A N 1
ATOM 664 C CA . GLU A 1 82 ? 3.639 -15.605 0.903 1.00 92.50 82 GLU A CA 1
ATOM 665 C C . GLU A 1 82 ? 2.855 -16.689 1.646 1.00 92.50 82 GLU A C 1
ATOM 667 O O . GLU A 1 82 ? 3.076 -17.877 1.414 1.00 92.50 82 GLU A O 1
ATOM 672 N N . LYS A 1 83 ? 1.817 -16.303 2.396 1.00 93.69 83 LYS A N 1
ATOM 673 C CA . LYS A 1 83 ? 0.923 -17.249 3.077 1.00 93.69 83 LYS A CA 1
ATOM 674 C C . LYS A 1 83 ? 0.265 -18.242 2.110 1.00 93.69 83 LYS A C 1
ATOM 676 O O . LYS A 1 83 ? 0.035 -19.403 2.450 1.00 93.69 83 LYS A O 1
ATOM 681 N N . ARG A 1 84 ? -0.073 -17.814 0.886 1.00 91.56 84 ARG A N 1
ATOM 682 C CA . ARG A 1 84 ? -0.617 -18.712 -0.151 1.00 91.56 84 ARG A CA 1
ATOM 683 C C . ARG A 1 84 ? 0.439 -19.676 -0.689 1.00 91.56 84 ARG A C 1
ATOM 685 O O . ARG A 1 84 ? 0.089 -20.824 -0.964 1.00 91.56 84 ARG A O 1
ATOM 692 N N . ARG A 1 85 ? 1.687 -19.231 -0.855 1.00 92.44 85 ARG A N 1
ATOM 693 C CA . ARG A 1 85 ? 2.810 -20.078 -1.288 1.00 92.44 85 ARG A CA 1
ATOM 694 C C . ARG A 1 85 ? 3.149 -21.114 -0.226 1.00 92.44 85 ARG A C 1
ATOM 696 O O . ARG A 1 85 ? 3.155 -22.293 -0.554 1.00 92.44 85 ARG A O 1
ATOM 703 N N . GLU A 1 86 ? 3.264 -20.703 1.030 1.00 92.12 86 GLU A N 1
ATOM 704 C CA . GLU A 1 86 ? 3.492 -21.592 2.173 1.00 92.12 86 GLU A CA 1
ATOM 705 C C . GLU A 1 86 ? 2.379 -22.645 2.295 1.00 92.12 86 GLU A C 1
ATOM 707 O O . GLU A 1 86 ? 2.639 -23.841 2.409 1.00 92.12 86 GLU A O 1
ATOM 712 N N . LYS A 1 87 ? 1.107 -22.243 2.154 1.00 91.00 87 LYS A N 1
ATOM 713 C CA . LYS A 1 87 ? -0.017 -23.194 2.142 1.00 91.00 87 LYS A CA 1
ATOM 714 C C . LYS A 1 87 ? 0.049 -24.182 0.970 1.00 91.00 87 LYS A C 1
ATOM 716 O O . LYS A 1 87 ? -0.377 -25.328 1.100 1.00 91.00 87 LYS A O 1
ATOM 721 N N . LYS A 1 88 ? 0.523 -23.743 -0.199 1.00 91.38 88 LYS A N 1
ATOM 722 C CA . LYS A 1 88 ? 0.688 -24.618 -1.369 1.00 91.38 88 LYS A CA 1
ATOM 723 C C . LYS A 1 88 ? 1.843 -25.595 -1.156 1.00 91.38 88 LYS A C 1
ATOM 725 O O . LYS A 1 88 ? 1.701 -26.762 -1.497 1.00 91.38 88 LYS A O 1
ATOM 730 N N . GLU A 1 89 ? 2.945 -25.122 -0.590 1.00 88.88 89 GLU A N 1
ATOM 731 C CA . GLU A 1 89 ? 4.135 -25.918 -0.317 1.00 88.88 89 GLU A CA 1
ATOM 732 C C . GLU A 1 89 ? 3.880 -26.960 0.772 1.00 88.88 89 GLU A C 1
ATOM 734 O O . GLU A 1 89 ? 4.116 -28.138 0.545 1.00 88.88 89 GLU A O 1
ATOM 739 N N . THR A 1 90 ? 3.279 -26.569 1.896 1.00 85.50 90 THR A N 1
ATOM 740 C CA . THR A 1 90 ? 2.856 -27.500 2.958 1.00 85.50 90 THR A CA 1
ATOM 741 C C . THR A 1 90 ? 1.870 -28.548 2.446 1.00 85.50 90 THR A C 1
ATOM 743 O O . THR A 1 90 ? 1.976 -29.717 2.801 1.00 85.50 90 THR A O 1
ATOM 746 N N . LYS A 1 91 ? 0.935 -28.171 1.563 1.00 85.81 91 LYS A N 1
ATOM 747 C CA . LYS A 1 91 ? 0.030 -29.131 0.915 1.00 85.81 91 LYS A CA 1
ATOM 748 C C . LYS A 1 91 ? 0.763 -30.079 -0.039 1.00 85.81 91 LYS A C 1
ATOM 750 O O . LYS A 1 91 ? 0.344 -31.222 -0.160 1.00 85.81 91 LYS A O 1
ATOM 755 N N . LYS A 1 92 ? 1.798 -29.604 -0.739 1.00 86.19 92 LYS A N 1
ATOM 756 C CA . LYS A 1 92 ? 2.608 -30.440 -1.631 1.00 86.19 92 LYS A CA 1
ATOM 757 C C . LYS A 1 92 ? 3.446 -31.431 -0.821 1.00 86.19 92 LYS A C 1
ATOM 759 O O . LYS A 1 92 ? 3.346 -32.616 -1.080 1.00 86.19 92 LYS A O 1
ATOM 764 N N . ARG A 1 93 ? 4.139 -30.966 0.223 1.00 80.50 93 ARG A N 1
ATOM 765 C CA . ARG A 1 93 ? 4.914 -31.825 1.134 1.00 80.50 93 ARG A CA 1
ATOM 766 C C . ARG A 1 93 ? 4.049 -32.914 1.771 1.00 80.50 93 ARG A C 1
ATOM 768 O O . ARG A 1 93 ? 4.414 -34.068 1.701 1.00 80.50 93 ARG A O 1
ATOM 775 N N . LYS A 1 94 ? 2.847 -32.572 2.252 1.00 78.81 94 LYS A N 1
ATOM 776 C CA . LYS A 1 94 ? 1.888 -33.564 2.777 1.00 78.81 94 LYS A CA 1
ATOM 777 C C . LYS A 1 94 ? 1.374 -34.577 1.753 1.00 78.81 94 LYS A C 1
ATOM 779 O O . LYS A 1 94 ? 0.805 -35.576 2.160 1.00 78.81 94 LYS A O 1
ATOM 784 N N . ARG A 1 95 ? 1.457 -34.269 0.457 1.00 74.88 95 ARG A N 1
ATOM 785 C CA . ARG A 1 95 ? 1.076 -35.198 -0.611 1.00 74.88 95 ARG A CA 1
ATOM 786 C C . ARG A 1 95 ? 2.251 -36.104 -0.967 1.00 74.88 95 ARG A C 1
ATOM 788 O O . ARG A 1 95 ? 2.056 -37.300 -1.077 1.00 74.88 95 ARG A O 1
ATOM 795 N N . ASP A 1 96 ? 3.438 -35.521 -1.089 1.00 71.12 96 ASP A N 1
ATOM 796 C CA . ASP A 1 96 ? 4.663 -36.259 -1.391 1.00 71.12 96 ASP A CA 1
ATOM 797 C C . ASP A 1 96 ? 5.025 -37.217 -0.224 1.00 71.12 96 ASP A C 1
ATOM 799 O O . ASP A 1 96 ? 5.432 -38.341 -0.465 1.00 71.12 96 ASP A O 1
ATOM 803 N N . GLU A 1 97 ? 4.775 -36.829 1.036 1.00 67.75 97 GLU A N 1
ATOM 804 C CA . GLU A 1 97 ? 4.965 -37.669 2.239 1.00 67.75 97 GLU A CA 1
ATOM 805 C C . GLU A 1 97 ? 3.916 -38.791 2.371 1.00 67.75 97 GLU A C 1
ATOM 807 O O . GLU A 1 97 ? 4.202 -39.836 2.936 1.00 67.75 97 GLU A O 1
ATOM 812 N N . SER A 1 98 ? 2.712 -38.616 1.808 1.00 58.22 98 SER A N 1
ATOM 813 C CA . SER A 1 98 ? 1.707 -39.690 1.736 1.00 58.22 98 SER A CA 1
ATOM 814 C C . SER A 1 98 ? 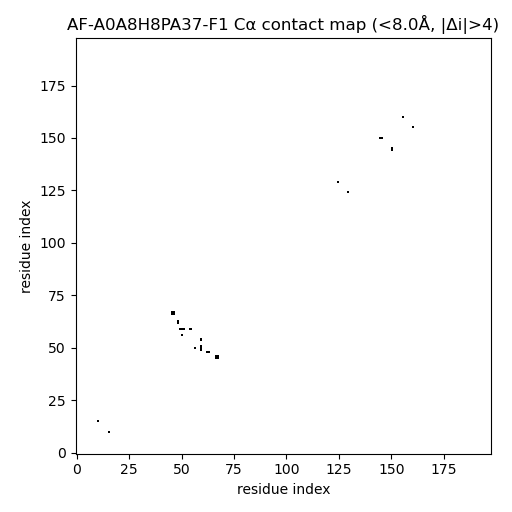1.901 -40.644 0.552 1.00 58.22 98 SER A C 1
ATOM 816 O O . SER A 1 98 ? 1.183 -41.634 0.470 1.00 58.22 98 SER A O 1
ATOM 818 N N . ASP A 1 99 ? 2.806 -40.318 -0.377 1.00 58.75 99 ASP A N 1
ATOM 819 C CA . ASP A 1 99 ? 3.110 -41.130 -1.561 1.00 58.75 99 ASP A CA 1
ATOM 820 C C . ASP A 1 99 ? 4.425 -41.952 -1.382 1.00 58.75 99 ASP A C 1
ATOM 822 O O . ASP A 1 99 ? 4.697 -42.807 -2.219 1.00 58.75 99 ASP A O 1
AT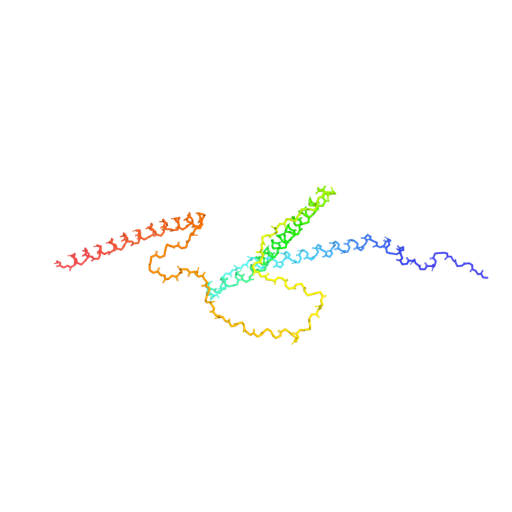OM 826 N N . ASP A 1 100 ? 5.219 -41.733 -0.313 1.00 53.12 100 ASP A N 1
ATOM 827 C CA . ASP A 1 100 ? 6.502 -42.435 -0.022 1.00 53.12 100 ASP A CA 1
ATOM 828 C C . ASP A 1 100 ? 6.377 -43.570 1.025 1.00 53.12 100 ASP A C 1
ATOM 830 O O . ASP A 1 100 ? 7.221 -44.460 1.087 1.00 53.12 100 ASP A O 1
ATOM 834 N N . GLU A 1 101 ? 5.288 -43.609 1.803 1.00 48.88 101 GLU A N 1
ATOM 835 C CA . GLU A 1 101 ? 4.950 -44.738 2.682 1.00 48.88 101 GLU A CA 1
ATOM 836 C C . GLU A 1 101 ? 3.722 -45.494 2.143 1.00 48.88 101 GLU A C 1
ATOM 838 O O . GLU A 1 101 ? 2.582 -45.193 2.497 1.00 48.88 101 GLU A O 1
ATOM 843 N N . GLY A 1 102 ? 3.952 -46.499 1.288 1.00 42.00 102 GLY A N 1
ATOM 844 C CA . GLY A 1 102 ? 2.966 -47.554 1.020 1.00 42.00 102 GLY A CA 1
ATOM 845 C C . GLY A 1 102 ? 2.686 -47.872 -0.449 1.00 42.00 102 GLY A C 1
ATOM 846 O O . GLY A 1 102 ? 1.599 -47.594 -0.959 1.00 42.00 102 GLY A O 1
ATOM 847 N N . GLU A 1 103 ? 3.592 -48.615 -1.087 1.00 48.88 103 GLU A N 1
ATOM 848 C CA . GLU A 1 103 ? 3.124 -49.801 -1.809 1.00 48.88 103 GLU A CA 1
ATOM 849 C C . GLU A 1 103 ? 2.688 -50.807 -0.723 1.00 48.88 103 GLU A C 1
ATOM 851 O O . GLU A 1 103 ? 3.427 -51.037 0.226 1.00 48.88 103 GLU A O 1
ATOM 856 N N . ASP A 1 104 ? 1.456 -51.321 -0.815 1.00 48.03 104 ASP A N 1
ATOM 857 C CA . ASP A 1 104 ? 0.793 -52.238 0.136 1.00 48.03 104 ASP A CA 1
ATOM 858 C C . ASP A 1 104 ? 0.104 -51.632 1.379 1.00 48.03 104 ASP A C 1
ATOM 860 O O . ASP A 1 104 ? 0.533 -51.814 2.512 1.00 48.03 104 ASP A O 1
ATOM 864 N N . ALA A 1 105 ? -1.072 -51.018 1.189 1.00 43.34 105 ALA A N 1
ATOM 865 C CA . ALA A 1 105 ? -2.303 -51.381 1.919 1.00 43.34 105 ALA A CA 1
ATOM 866 C C . ALA A 1 105 ? -3.470 -50.445 1.565 1.00 43.34 105 ALA A C 1
ATOM 868 O O . ALA A 1 105 ? -3.428 -49.229 1.739 1.00 43.34 105 ALA A O 1
ATOM 869 N N . LYS A 1 106 ? -4.591 -51.032 1.139 1.00 48.84 106 LYS A N 1
ATOM 870 C CA . LYS A 1 106 ? -5.884 -50.346 1.047 1.00 48.84 106 LYS A CA 1
ATOM 871 C C . LYS A 1 106 ? -6.390 -50.004 2.457 1.00 48.84 106 LYS A C 1
ATOM 873 O O . LYS A 1 106 ? -7.053 -50.825 3.084 1.00 48.84 106 LYS A O 1
ATOM 878 N N . GLY A 1 107 ? -6.120 -48.789 2.930 1.00 39.94 107 GLY A N 1
ATOM 879 C CA . GLY A 1 107 ? -6.682 -48.219 4.157 1.00 39.94 107 GLY A CA 1
ATOM 880 C C . GLY A 1 107 ? -7.478 -46.950 3.856 1.00 39.94 107 GLY A C 1
ATOM 881 O O . GLY A 1 107 ? -6.921 -45.924 3.482 1.00 39.94 107 GLY A O 1
ATOM 882 N N . VAL A 1 108 ? -8.802 -47.013 3.990 1.00 49.41 108 VAL A N 1
ATOM 883 C CA . VAL A 1 108 ? -9.702 -45.864 3.826 1.00 49.41 108 VAL A CA 1
ATOM 884 C C . VAL A 1 108 ? -9.545 -44.934 5.031 1.00 49.41 108 VAL A C 1
ATOM 886 O O . VAL A 1 108 ? -10.187 -45.133 6.061 1.00 49.41 108 VAL A O 1
ATOM 889 N N . GLU A 1 109 ? -8.716 -43.897 4.909 1.00 53.44 109 GLU A N 1
ATOM 890 C CA . GLU A 1 109 ? -8.724 -42.788 5.864 1.00 53.44 109 GLU A CA 1
ATOM 891 C C . GLU A 1 109 ? -10.027 -41.988 5.731 1.00 53.44 109 GLU A C 1
ATOM 893 O O . GLU A 1 109 ? -10.288 -41.296 4.737 1.00 53.44 109 GLU A O 1
ATOM 898 N N . GLN A 1 110 ? -10.868 -42.076 6.761 1.00 54.72 110 GLN A N 1
ATOM 899 C CA . GLN A 1 110 ? -12.075 -41.273 6.891 1.00 54.72 110 GLN A CA 1
ATOM 900 C C . GLN A 1 110 ? -11.689 -39.811 7.132 1.00 54.72 110 GLN A C 1
ATOM 902 O O . GLN A 1 110 ? -11.452 -39.368 8.255 1.00 54.72 110 GLN A O 1
ATOM 907 N N . ARG A 1 111 ? -11.654 -39.028 6.052 1.00 61.03 111 ARG A N 1
ATOM 908 C CA . ARG A 1 111 ? -11.681 -37.563 6.142 1.00 61.03 111 ARG A CA 1
ATOM 909 C C . ARG A 1 111 ? -12.908 -37.152 6.966 1.00 61.03 111 ARG A C 1
ATOM 911 O O . ARG A 1 111 ? -13.968 -37.746 6.763 1.00 61.03 111 ARG A O 1
ATOM 918 N N . PRO A 1 112 ? -12.817 -36.126 7.836 1.00 62.19 112 PRO A N 1
ATOM 919 C CA . PRO A 1 112 ? -13.971 -35.657 8.594 1.00 62.19 112 PRO A CA 1
ATOM 920 C C . PRO A 1 112 ? -15.105 -35.350 7.616 1.00 62.19 112 PRO A C 1
ATOM 922 O O . PRO A 1 112 ? -14.923 -34.565 6.677 1.00 62.19 112 PRO A O 1
ATOM 925 N N . VAL A 1 113 ? -16.233 -36.038 7.807 1.00 61.03 113 VAL A N 1
ATOM 926 C CA . VAL A 1 113 ? -17.420 -35.958 6.956 1.00 61.03 113 VAL A CA 1
ATOM 927 C C . VAL A 1 113 ? -17.786 -34.487 6.813 1.00 61.03 113 VAL A C 1
ATOM 929 O O . VAL A 1 113 ? -18.210 -33.835 7.764 1.00 61.03 113 VAL A O 1
ATOM 932 N N . ARG A 1 114 ? -17.563 -33.926 5.622 1.00 64.75 114 ARG A N 1
ATOM 933 C CA . ARG A 1 114 ? -18.083 -32.600 5.302 1.00 64.75 114 ARG A CA 1
ATOM 934 C C . ARG A 1 114 ? -19.599 -32.731 5.292 1.00 64.75 114 ARG A C 1
ATOM 936 O O . ARG A 1 114 ? -20.131 -33.490 4.493 1.00 64.75 114 ARG A O 1
ATOM 943 N N . GLU A 1 115 ? -20.274 -31.968 6.146 1.00 67.50 115 GLU A N 1
ATOM 944 C CA . GLU A 1 115 ? -21.742 -31.957 6.277 1.00 67.50 115 GLU A CA 1
ATOM 945 C C . GLU A 1 115 ? -22.480 -31.527 4.996 1.00 67.50 115 GLU A C 1
ATOM 947 O O . GLU A 1 115 ? -23.705 -31.586 4.921 1.00 67.50 115 GLU A O 1
ATOM 952 N N . PHE A 1 116 ? -21.745 -31.110 3.964 1.00 69.81 116 PHE A N 1
ATOM 953 C CA . PHE A 1 116 ? -22.296 -30.757 2.667 1.00 69.81 116 PHE A CA 1
ATOM 954 C C . PHE A 1 116 ? -21.990 -31.856 1.653 1.00 69.81 116 PHE A C 1
ATOM 956 O O . PHE A 1 116 ? -20.824 -32.155 1.380 1.00 69.81 116 PHE A O 1
ATOM 963 N N . ALA A 1 117 ? -23.050 -32.419 1.070 1.00 65.94 117 ALA A N 1
ATOM 964 C CA . ALA A 1 117 ? -22.961 -33.397 -0.003 1.00 65.94 117 ALA A CA 1
ATOM 965 C C . ALA A 1 117 ? -22.172 -32.815 -1.186 1.00 65.94 117 ALA A C 1
ATOM 967 O O . ALA A 1 117 ? -22.599 -31.864 -1.844 1.00 65.94 117 ALA A O 1
ATOM 968 N N . THR A 1 118 ? -21.006 -33.389 -1.473 1.00 66.12 118 THR A N 1
ATOM 969 C CA . THR A 1 118 ? -20.267 -33.093 -2.699 1.00 66.12 118 THR A CA 1
ATOM 970 C C . THR A 1 118 ? -20.940 -33.838 -3.841 1.00 66.12 118 THR A C 1
ATOM 972 O O . THR A 1 118 ? -20.744 -35.042 -3.997 1.00 66.12 118 THR A O 1
ATOM 975 N N . 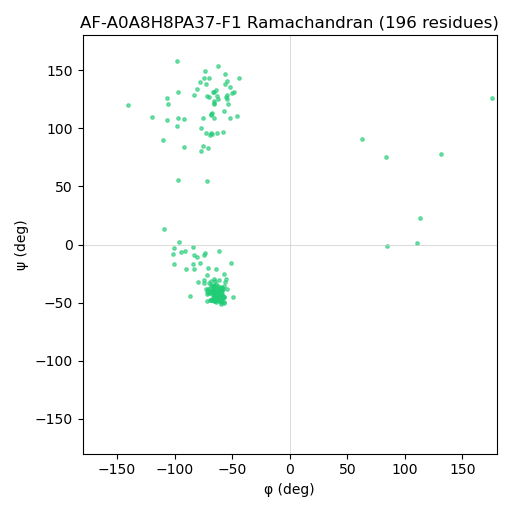VAL A 1 119 ? -21.756 -33.142 -4.630 1.00 64.94 119 VAL A N 1
ATOM 976 C CA . VAL A 1 119 ? -22.344 -33.717 -5.844 1.00 64.94 119 VAL A CA 1
ATOM 977 C C . VAL A 1 119 ? -21.224 -33.910 -6.872 1.00 64.94 119 VAL A C 1
ATOM 979 O O . VAL A 1 119 ? -20.866 -32.982 -7.595 1.00 64.94 119 VAL A O 1
ATOM 982 N N . SER A 1 120 ? -20.643 -35.111 -6.924 1.00 62.34 120 SER A N 1
ATOM 983 C CA . SER A 1 120 ? -19.739 -35.534 -8.001 1.00 62.34 120 SER A CA 1
ATOM 984 C C . SER A 1 120 ? -20.546 -35.744 -9.281 1.00 62.34 120 SER A C 1
ATOM 986 O O . SER A 1 120 ? -20.963 -36.852 -9.596 1.00 62.34 120 SER A O 1
ATOM 988 N N . SER A 1 121 ? -20.804 -34.666 -10.016 1.00 66.38 121 SER A N 1
ATOM 989 C CA . SER A 1 121 ? -21.317 -34.735 -11.385 1.00 66.38 121 SER A CA 1
ATOM 990 C C . SER A 1 121 ? -20.136 -34.595 -12.337 1.00 66.38 121 SER A C 1
ATOM 992 O O . SER A 1 121 ? -19.571 -33.509 -12.444 1.00 66.38 121 SER A O 1
ATOM 994 N N . SER A 1 122 ? -19.747 -35.675 -13.022 1.00 63.00 122 SER A N 1
ATOM 995 C CA . SER A 1 122 ? -18.648 -35.638 -14.003 1.00 63.00 122 SER A CA 1
ATOM 996 C C . SER A 1 122 ? -19.029 -34.936 -15.317 1.00 63.00 122 SER A C 1
ATOM 998 O O . SER A 1 122 ? -18.163 -34.706 -16.156 1.00 63.00 122 SER A O 1
ATOM 1000 N N . ALA A 1 123 ? -20.302 -34.573 -15.500 1.00 72.81 123 ALA A N 1
ATOM 1001 C CA . ALA A 1 123 ? -20.772 -33.783 -16.633 1.00 72.81 123 ALA A CA 1
ATOM 1002 C C . ALA A 1 123 ? -20.884 -32.288 -16.254 1.00 72.81 123 ALA A C 1
ATOM 1004 O O . ALA A 1 123 ? -21.484 -31.976 -15.214 1.00 72.81 123 ALA A O 1
ATOM 1005 N N . PRO A 1 124 ? -20.341 -31.356 -17.068 1.00 70.00 124 PRO A N 1
ATOM 1006 C CA . PRO A 1 124 ? -20.466 -29.918 -16.841 1.00 70.00 124 PRO A CA 1
ATOM 1007 C C . PRO A 1 124 ? -21.919 -29.476 -17.061 1.00 70.00 124 PRO A C 1
ATOM 1009 O O . PRO A 1 124 ? -22.433 -29.522 -18.176 1.00 70.00 124 PRO A O 1
ATOM 1012 N N . ARG A 1 125 ? -22.592 -29.057 -15.985 1.00 69.50 125 ARG A N 1
ATOM 1013 C CA . ARG A 1 125 ? -23.970 -28.544 -16.046 1.00 69.50 125 ARG A CA 1
ATOM 1014 C C . ARG A 1 125 ? -23.988 -27.150 -16.672 1.00 69.50 125 ARG A C 1
ATOM 1016 O O . ARG A 1 125 ? -23.127 -26.324 -16.361 1.00 69.50 125 ARG A O 1
ATOM 1023 N N . ARG A 1 126 ? -24.963 -26.873 -17.543 1.00 76.62 126 ARG A N 1
ATOM 1024 C CA . ARG A 1 126 ? -25.130 -25.547 -18.154 1.00 76.62 126 ARG A CA 1
ATOM 1025 C C . ARG A 1 126 ? -25.609 -24.544 -17.103 1.00 76.62 126 ARG A C 1
ATOM 1027 O O . ARG A 1 126 ? -26.410 -24.869 -16.233 1.00 76.62 126 ARG A O 1
ATOM 1034 N N . LEU A 1 127 ? -25.123 -23.307 -17.205 1.00 67.56 127 LEU A N 1
ATOM 1035 C CA . LEU A 1 127 ? -25.308 -22.233 -16.214 1.00 67.56 127 LEU A CA 1
ATOM 1036 C C . LEU A 1 127 ? -26.790 -21.912 -15.921 1.00 67.56 127 LEU A C 1
ATOM 1038 O O . LEU A 1 127 ? -27.120 -21.484 -14.821 1.00 67.56 127 LEU A O 1
ATOM 1042 N N . ASN A 1 128 ? -27.681 -22.203 -16.874 1.00 75.25 128 ASN A N 1
ATOM 1043 C CA . ASN A 1 128 ? -29.121 -21.945 -16.785 1.00 75.25 128 ASN A CA 1
ATOM 1044 C C . ASN A 1 128 ? -29.942 -23.145 -16.269 1.00 75.25 128 ASN A C 1
ATOM 1046 O O . ASN A 1 128 ? -31.138 -23.009 -16.042 1.00 75.25 128 ASN A O 1
ATOM 1050 N N . GLU A 1 129 ? -29.328 -24.318 -16.082 1.00 72.69 129 GLU A N 1
ATOM 1051 C CA . GLU A 1 129 ? -30.010 -25.542 -15.618 1.00 72.69 129 GLU A CA 1
ATOM 1052 C C . GLU A 1 129 ? -29.991 -25.689 -14.089 1.00 72.69 129 GLU A C 1
ATOM 1054 O O . GLU A 1 129 ? -30.615 -26.589 -13.529 1.00 72.69 129 GLU A O 1
ATOM 1059 N N . VAL A 1 130 ? -29.285 -24.801 -13.386 1.00 66.50 130 VAL A N 1
ATOM 1060 C CA . VAL A 1 130 ? -29.197 -24.802 -11.920 1.00 66.50 130 VAL A CA 1
ATOM 1061 C C . VAL A 1 130 ? -30.205 -23.810 -11.339 1.00 66.50 130 VAL A C 1
ATOM 1063 O O . VAL A 1 130 ? -29.858 -22.919 -10.570 1.00 66.50 130 VAL A O 1
ATOM 1066 N N . ALA A 1 131 ? -31.480 -23.964 -11.692 1.00 67.44 131 ALA A N 1
ATOM 1067 C CA . ALA A 1 131 ? -32.553 -23.350 -10.920 1.00 67.44 131 ALA A CA 1
ATOM 1068 C C . ALA A 1 131 ? -32.757 -24.188 -9.647 1.00 67.44 131 ALA A C 1
ATOM 1070 O O . ALA A 1 131 ? -33.621 -25.060 -9.582 1.00 67.44 131 ALA A O 1
ATOM 1071 N N . GLN A 1 132 ? -31.910 -23.978 -8.634 1.00 72.44 132 GLN A N 1
ATOM 1072 C CA . GLN A 1 132 ? -32.212 -24.473 -7.293 1.00 72.44 132 GLN A CA 1
ATOM 1073 C C . GLN A 1 132 ? -33.446 -23.717 -6.803 1.00 72.44 132 GLN A C 1
ATOM 1075 O O . GLN A 1 132 ? -33.372 -22.519 -6.534 1.00 72.44 132 GLN A O 1
ATOM 1080 N N . ALA A 1 133 ? -34.584 -24.411 -6.712 1.00 75.81 133 ALA A N 1
ATOM 1081 C CA . ALA A 1 133 ? -35.733 -23.886 -5.992 1.00 75.81 133 ALA A CA 1
ATOM 1082 C C . ALA A 1 133 ? -35.262 -23.455 -4.590 1.00 75.81 133 ALA A C 1
ATOM 1084 O O . ALA A 1 133 ? -34.473 -24.185 -3.972 1.00 75.81 133 ALA A O 1
ATOM 1085 N N . PRO A 1 134 ? -35.681 -22.277 -4.095 1.00 76.94 134 PRO A N 1
ATOM 1086 C CA . PRO A 1 134 ? -35.269 -21.816 -2.779 1.00 76.94 134 PRO A CA 1
ATOM 1087 C C . PRO A 1 134 ? -35.607 -22.899 -1.741 1.00 76.94 134 PRO A C 1
ATOM 1089 O O . PRO A 1 134 ? -36.733 -23.404 -1.732 1.00 76.94 134 PRO A O 1
ATOM 1092 N N . PRO A 1 135 ? -34.641 -23.314 -0.900 1.00 76.44 135 PRO A N 1
ATOM 1093 C CA . PRO A 1 135 ? -34.854 -24.407 0.036 1.00 76.44 135 PRO A CA 1
ATOM 1094 C C . PRO A 1 135 ? -35.950 -24.028 1.034 1.00 76.44 135 PRO A C 1
ATOM 1096 O O . PRO A 1 135 ? -35.881 -22.988 1.688 1.00 76.44 135 PRO A O 1
ATOM 1099 N N . VAL A 1 136 ? -36.957 -24.890 1.177 1.00 77.50 136 VAL A N 1
ATOM 1100 C CA . VAL A 1 136 ? -38.020 -24.703 2.169 1.00 77.50 136 VAL A CA 1
ATOM 1101 C C . VAL A 1 136 ? -37.459 -25.048 3.551 1.00 77.50 136 VAL A C 1
ATOM 1103 O O . VAL A 1 136 ? -37.189 -26.210 3.862 1.00 77.50 136 VAL A O 1
ATOM 1106 N N . LEU A 1 137 ? -37.255 -24.028 4.386 1.00 70.25 137 LEU A N 1
ATOM 1107 C CA . LEU A 1 137 ? -36.721 -24.165 5.742 1.00 70.25 137 LEU A CA 1
ATOM 1108 C C . LEU A 1 137 ? -37.797 -24.721 6.688 1.00 70.25 137 LEU A C 1
ATOM 1110 O O . LEU A 1 137 ? -38.477 -23.975 7.383 1.00 70.25 137 LEU A O 1
ATOM 1114 N N . THR A 1 138 ? -37.955 -26.043 6.736 1.00 69.56 138 THR A N 1
ATOM 1115 C CA . THR A 1 138 ? -38.928 -26.694 7.638 1.00 69.56 138 THR A CA 1
ATOM 1116 C C . THR A 1 138 ? -38.431 -26.834 9.080 1.00 69.56 138 THR A C 1
ATOM 1118 O O . THR A 1 138 ? -39.207 -27.174 9.970 1.00 69.56 138 THR A O 1
ATOM 1121 N N . LYS A 1 139 ? -37.143 -26.574 9.350 1.00 74.00 139 LYS A N 1
ATOM 1122 C CA . LYS A 1 139 ? -36.550 -26.637 10.695 1.00 74.00 139 LYS A CA 1
ATOM 1123 C C . LYS A 1 139 ? -35.563 -25.487 10.886 1.00 74.00 139 LYS A C 1
ATOM 1125 O O . LYS A 1 139 ? -34.584 -25.383 10.151 1.00 74.00 139 LYS A O 1
ATOM 1130 N N . GLY A 1 140 ? -35.821 -24.639 11.882 1.00 70.12 140 GLY A N 1
ATOM 1131 C CA . GLY A 1 140 ? -34.899 -23.578 12.286 1.00 70.12 140 GLY A CA 1
ATOM 1132 C C . GLY A 1 140 ? -33.560 -24.145 12.782 1.00 70.12 140 GLY A C 1
ATOM 1133 O O . GLY A 1 140 ? -33.515 -25.287 13.255 1.00 70.12 140 GLY A O 1
ATOM 1134 N N . PRO A 1 141 ? -32.461 -23.379 12.679 1.00 70.88 141 PRO A N 1
ATOM 1135 C CA . PRO A 1 141 ? -31.141 -23.835 13.093 1.00 70.88 141 PRO A CA 1
ATOM 1136 C C . PRO A 1 141 ? -31.173 -24.287 14.555 1.00 70.88 141 PRO A C 1
ATOM 1138 O O . PRO A 1 141 ? -31.605 -23.555 15.450 1.00 70.88 141 PRO A O 1
ATOM 1141 N N . LYS A 1 142 ? -30.709 -25.517 14.807 1.00 65.12 142 LYS A N 1
ATOM 1142 C CA . LYS A 1 142 ? -30.530 -26.040 16.163 1.00 65.12 142 LYS A CA 1
ATOM 1143 C C . LYS A 1 142 ? -29.473 -25.192 16.883 1.00 65.12 142 LYS A C 1
ATOM 1145 O O . LYS A 1 142 ? -28.286 -25.465 16.803 1.00 65.12 142 LYS A O 1
ATOM 1150 N N . ARG A 1 143 ? -29.964 -24.211 17.645 1.00 51.28 143 ARG A N 1
ATOM 1151 C CA . ARG A 1 143 ? -29.345 -23.610 18.836 1.00 51.28 143 ARG A CA 1
ATOM 1152 C C . ARG A 1 143 ? -28.005 -22.888 18.619 1.00 51.28 143 ARG A C 1
ATOM 1154 O O . ARG A 1 143 ? -26.949 -23.421 18.932 1.00 51.28 143 ARG A O 1
ATOM 1161 N N . SER A 1 144 ? -28.069 -21.588 18.334 1.00 50.41 144 SER A N 1
ATOM 1162 C CA . SER A 1 144 ? -27.220 -20.622 19.045 1.00 50.41 144 SER A CA 1
ATOM 1163 C C . SER A 1 144 ? -28.072 -20.008 20.152 1.00 50.41 144 SER A C 1
ATOM 1165 O O . SER A 1 144 ? -28.938 -19.181 19.883 1.00 50.41 144 SER A O 1
ATOM 1167 N N . GLY A 1 145 ? -27.886 -20.463 21.391 1.00 55.41 145 GLY A N 1
ATOM 1168 C CA . GLY A 1 145 ? -28.575 -19.937 22.574 1.00 55.41 145 GLY A CA 1
ATOM 1169 C C . GLY A 1 145 ? -28.082 -18.544 22.967 1.00 55.41 145 GLY A C 1
ATOM 1170 O O . GLY A 1 145 ? -27.644 -18.345 24.093 1.00 55.41 145 GLY A O 1
ATOM 1171 N N . VAL A 1 146 ? -28.111 -17.594 22.037 1.00 49.34 146 VAL A N 1
ATOM 1172 C CA . VAL A 1 146 ? -27.909 -16.177 22.326 1.00 49.34 146 VAL A CA 1
ATOM 1173 C C . VAL A 1 146 ? -29.294 -15.599 22.572 1.00 49.34 146 VAL A C 1
ATOM 1175 O O . VAL A 1 146 ? -30.090 -15.491 21.646 1.00 49.34 146 VAL A O 1
ATOM 1178 N N . GLY A 1 147 ? -29.588 -15.287 23.834 1.00 51.28 147 GLY A N 1
ATOM 1179 C CA . GLY A 1 147 ? -30.793 -14.541 24.202 1.00 51.28 147 GLY A CA 1
ATOM 1180 C C . GLY A 1 147 ? -31.844 -15.296 25.010 1.00 51.28 147 GLY A C 1
ATOM 1181 O O . GLY A 1 147 ? -32.996 -14.888 24.987 1.00 51.28 147 GLY A O 1
ATOM 1182 N N . LYS A 1 148 ? -31.488 -16.373 25.725 1.00 50.09 148 LYS A N 1
ATOM 1183 C CA . LYS A 1 148 ? -32.351 -16.889 26.799 1.00 50.09 148 LYS A CA 1
ATOM 1184 C C . LYS A 1 148 ? -31.730 -16.538 28.144 1.00 50.09 148 LYS A C 1
ATOM 1186 O O . LYS A 1 148 ? -30.548 -16.817 28.362 1.00 50.09 148 LYS A O 1
ATOM 1191 N N . ASP A 1 149 ? -32.520 -15.890 28.988 1.00 51.12 149 ASP A N 1
ATOM 1192 C CA . ASP A 1 149 ? -32.164 -15.406 30.318 1.00 51.12 149 ASP A CA 1
ATOM 1193 C C . ASP A 1 149 ? -31.414 -16.499 31.097 1.00 51.12 149 ASP A C 1
ATOM 1195 O O . ASP A 1 149 ? -31.959 -17.562 31.389 1.00 51.12 149 ASP A O 1
ATOM 1199 N N . GLY A 1 150 ? -30.115 -16.277 31.337 1.00 57.03 150 GLY A N 1
ATOM 1200 C CA . GLY A 1 150 ? -29.220 -17.234 32.007 1.00 57.03 150 GLY A CA 1
ATOM 1201 C C . GLY A 1 150 ? -28.136 -17.892 31.136 1.00 57.03 150 GLY A C 1
ATOM 1202 O O . GLY A 1 150 ? -27.350 -18.696 31.640 1.00 57.03 150 GLY A O 1
ATOM 1203 N N . GLY A 1 151 ? -28.034 -17.564 29.844 1.00 48.69 151 GLY A N 1
ATOM 1204 C CA . GLY A 1 151 ? -26.963 -18.067 28.976 1.00 48.69 151 GLY A CA 1
ATOM 1205 C C . GLY A 1 151 ? -25.581 -17.525 29.360 1.00 48.69 151 GLY A C 1
ATOM 1206 O O . GLY A 1 151 ? -25.316 -16.334 29.206 1.00 48.69 151 GLY A O 1
ATOM 1207 N N . LYS A 1 152 ? -24.677 -18.400 29.831 1.00 61.75 152 LYS A N 1
ATOM 1208 C CA . LYS A 1 152 ? -23.256 -18.069 30.049 1.00 61.75 152 LYS A CA 1
ATOM 1209 C C . LYS A 1 152 ? -22.684 -17.378 28.811 1.00 61.75 152 LYS A C 1
ATOM 1211 O O . LYS A 1 152 ? -22.855 -17.869 27.694 1.00 61.75 152 LYS A O 1
ATOM 1216 N N . ALA A 1 153 ? -22.004 -16.252 29.046 1.00 59.19 153 ALA A N 1
ATOM 1217 C CA . ALA A 1 153 ? -21.328 -15.465 28.022 1.00 59.19 153 ALA A CA 1
ATOM 1218 C C . ALA A 1 153 ? -20.540 -16.370 27.056 1.00 59.19 153 ALA A C 1
ATOM 1220 O O . ALA A 1 153 ? -19.970 -17.376 27.499 1.00 59.19 153 ALA A O 1
ATOM 1221 N N . PRO A 1 154 ? -20.497 -16.026 25.753 1.00 61.12 154 PRO A N 1
ATOM 1222 C CA . PRO A 1 154 ? -19.798 -16.827 24.755 1.00 61.12 154 PRO A CA 1
ATOM 1223 C C . PRO A 1 154 ? -18.382 -17.115 25.248 1.00 61.12 154 PRO A C 1
ATOM 1225 O O . PRO A 1 154 ? -17.702 -16.200 25.709 1.00 61.12 154 PRO A O 1
ATOM 1228 N N . ALA A 1 155 ? -17.960 -18.380 25.199 1.00 67.88 155 ALA A N 1
ATOM 1229 C CA . ALA A 1 155 ? -16.666 -18.809 25.713 1.00 67.88 155 ALA A CA 1
ATOM 1230 C C . ALA A 1 155 ? -15.535 -18.034 25.012 1.00 67.88 155 ALA A C 1
ATOM 1232 O O . ALA A 1 155 ? -15.125 -18.345 23.896 1.00 67.88 155 ALA A O 1
ATOM 1233 N N . VAL A 1 156 ? -15.064 -16.970 25.662 1.00 71.06 156 VAL A N 1
ATOM 1234 C CA . VAL A 1 156 ? -13.961 -16.140 25.184 1.00 71.06 156 VAL A CA 1
ATOM 1235 C C . VAL A 1 156 ? -12.675 -16.952 25.337 1.00 71.06 156 VAL A C 1
ATOM 1237 O O . VAL A 1 156 ? -12.406 -17.474 26.421 1.00 71.06 156 VAL A O 1
ATOM 1240 N N . SER A 1 157 ? -11.880 -17.076 24.269 1.00 82.25 157 SER A N 1
ATOM 1241 C CA . SER A 1 157 ? -10.572 -17.741 24.336 1.00 82.25 157 SER A CA 1
ATOM 1242 C C . SER A 1 157 ? -9.683 -17.089 25.405 1.00 82.25 157 SER A C 1
ATOM 1244 O O . SER A 1 157 ? -9.759 -15.879 25.626 1.00 82.25 157 SER A O 1
ATOM 1246 N N . MET A 1 158 ? -8.824 -17.870 26.071 1.00 85.50 158 MET A N 1
ATOM 1247 C CA . MET A 1 158 ? -7.982 -17.371 27.174 1.00 85.50 158 MET A CA 1
ATOM 1248 C C . MET A 1 158 ? -7.134 -16.157 26.770 1.00 85.50 158 MET A C 1
ATOM 1250 O O . MET A 1 158 ? -7.052 -15.190 27.520 1.00 85.50 158 MET A O 1
ATOM 1254 N N . ALA A 1 159 ? -6.599 -16.143 25.544 1.00 83.19 159 ALA A N 1
ATOM 1255 C CA . ALA A 1 159 ? -5.856 -14.999 25.014 1.00 83.19 159 ALA A CA 1
ATOM 1256 C C . ALA A 1 159 ? -6.696 -13.708 24.958 1.00 83.19 159 ALA A C 1
ATOM 1258 O O . ALA A 1 159 ? -6.214 -12.631 25.304 1.00 83.19 159 ALA A O 1
ATOM 1259 N N . ARG A 1 160 ? -7.972 -13.806 24.563 1.00 86.31 160 ARG A N 1
ATOM 1260 C CA . ARG A 1 160 ? -8.878 -12.652 24.506 1.00 86.31 160 ARG A CA 1
ATOM 1261 C C . ARG A 1 160 ? -9.325 -12.210 25.903 1.00 86.31 160 ARG A C 1
ATOM 1263 O O . ARG A 1 160 ? -9.495 -11.013 26.104 1.00 86.31 160 ARG A O 1
ATOM 1270 N N . LYS A 1 161 ? -9.437 -13.124 26.876 1.00 90.75 161 LYS A N 1
ATOM 1271 C CA . LYS A 1 161 ? -9.681 -12.764 28.287 1.00 90.75 161 LYS A CA 1
ATOM 1272 C C . LYS A 1 161 ? -8.554 -11.903 28.860 1.00 90.75 161 LYS A C 1
ATOM 1274 O O . LYS A 1 161 ? -8.841 -10.847 29.406 1.00 90.75 161 LYS A O 1
ATOM 1279 N N . VAL A 1 162 ? -7.293 -12.280 28.629 1.00 92.81 162 VAL A N 1
ATOM 1280 C CA . VAL A 1 162 ? -6.123 -11.511 29.100 1.00 92.81 162 VAL A CA 1
ATOM 1281 C C . VAL A 1 162 ? -6.103 -10.089 28.527 1.00 92.81 162 VAL A C 1
ATOM 1283 O O . VAL A 1 162 ? -5.764 -9.138 29.228 1.00 92.81 162 VAL A O 1
ATOM 1286 N N . ILE A 1 163 ? -6.484 -9.919 27.257 1.00 92.50 163 ILE A N 1
ATOM 1287 C CA . ILE A 1 163 ? -6.574 -8.591 26.631 1.00 92.50 163 ILE A CA 1
ATOM 1288 C C . ILE A 1 163 ? -7.684 -7.759 27.289 1.00 92.50 163 ILE A C 1
ATOM 1290 O O . ILE A 1 163 ? -7.432 -6.629 27.702 1.00 92.50 163 ILE A O 1
ATOM 1294 N N . LEU A 1 164 ? -8.878 -8.337 27.449 1.00 92.12 164 LEU A N 1
ATOM 1295 C CA . LEU A 1 164 ? -10.017 -7.654 28.069 1.00 92.12 164 LEU A CA 1
ATOM 1296 C C . LEU A 1 164 ? -9.750 -7.279 29.534 1.00 92.12 164 LEU A C 1
ATOM 1298 O O . LEU A 1 164 ? -10.171 -6.218 29.984 1.00 92.12 164 LEU A O 1
ATOM 1302 N N . GLU A 1 165 ? -9.031 -8.116 30.281 1.00 92.69 165 GLU A N 1
ATOM 1303 C CA . GLU A 1 165 ? -8.649 -7.837 31.670 1.00 92.69 165 GLU A CA 1
ATOM 1304 C C . GLU A 1 165 ? -7.667 -6.663 31.774 1.00 92.69 165 GLU A C 1
ATOM 1306 O O . GLU A 1 165 ? -7.826 -5.808 32.647 1.00 92.69 165 GLU A O 1
ATOM 1311 N N . ARG A 1 166 ? -6.707 -6.554 30.844 1.00 95.62 166 ARG A N 1
ATOM 1312 C CA . ARG A 1 166 ? -5.794 -5.400 30.765 1.00 95.62 166 ARG A CA 1
ATOM 1313 C C . ARG A 1 166 ? -6.532 -4.106 30.438 1.00 95.62 166 ARG A C 1
ATOM 1315 O O . ARG A 1 166 ? -6.248 -3.073 31.039 1.00 95.62 166 ARG A O 1
ATOM 1322 N N . GLU A 1 167 ? -7.468 -4.151 29.494 1.00 96.12 167 GLU A N 1
ATOM 1323 C CA . GLU A 1 167 ? -8.294 -2.989 29.148 1.00 96.12 167 GLU A CA 1
ATOM 1324 C C . GLU A 1 167 ? -9.188 -2.579 30.321 1.00 96.12 167 GLU A C 1
ATOM 1326 O O . GLU A 1 167 ? -9.262 -1.396 30.655 1.00 96.12 167 GLU A O 1
ATOM 1331 N N . ARG A 1 168 ? -9.790 -3.554 31.014 1.00 97.19 168 ARG A N 1
ATOM 1332 C CA . ARG A 1 168 ? -10.598 -3.312 32.213 1.00 97.19 168 ARG A CA 1
ATOM 1333 C C . ARG A 1 168 ? -9.801 -2.592 33.298 1.00 97.19 168 ARG A C 1
ATOM 1335 O O . ARG A 1 168 ? -10.320 -1.637 33.867 1.00 97.19 168 ARG A O 1
ATOM 1342 N N . ALA A 1 169 ? -8.566 -3.016 33.572 1.00 96.50 169 ALA A N 1
ATOM 1343 C CA . ALA A 1 169 ? -7.714 -2.363 34.566 1.00 96.50 169 ALA A CA 1
ATOM 1344 C C . ALA A 1 169 ? -7.465 -0.885 34.217 1.00 96.50 169 ALA A C 1
ATOM 1346 O O . ALA A 1 169 ? -7.750 -0.013 35.037 1.00 96.50 169 ALA A O 1
ATOM 1347 N N . ARG A 1 170 ? -7.070 -0.593 32.967 1.00 96.62 170 ARG A N 1
ATOM 1348 C CA . ARG A 1 170 ? -6.854 0.795 32.516 1.00 96.62 170 ARG A CA 1
ATOM 1349 C C . ARG A 1 170 ? -8.109 1.660 32.629 1.00 96.62 170 ARG A C 1
ATOM 1351 O O . ARG A 1 170 ? -8.031 2.806 33.060 1.00 96.62 170 ARG A O 1
ATOM 1358 N N . VAL A 1 171 ? -9.271 1.132 32.240 1.00 96.44 171 VAL A N 1
ATOM 1359 C CA . VAL A 1 171 ? -10.540 1.879 32.307 1.00 96.44 171 VAL A CA 1
ATOM 1360 C C . VAL A 1 171 ? -10.936 2.160 33.754 1.00 96.44 171 VAL A C 1
ATOM 1362 O O . VAL A 1 171 ? -11.404 3.254 34.056 1.00 96.44 171 VAL A O 1
ATOM 1365 N N . VAL A 1 172 ? -10.730 1.203 34.661 1.00 96.75 172 VAL A N 1
ATOM 1366 C CA . VAL A 1 172 ? -11.015 1.394 36.088 1.00 96.75 172 VAL A CA 1
ATOM 1367 C C . VAL A 1 172 ? -10.104 2.460 36.694 1.00 96.75 172 VAL A C 1
ATOM 1369 O O . VAL A 1 172 ? -10.590 3.293 37.453 1.00 96.75 172 VAL A O 1
ATOM 1372 N N . GLU A 1 173 ? -8.817 2.478 36.350 1.00 96.81 173 GLU A N 1
ATOM 1373 C CA . GLU A 1 173 ? -7.879 3.517 36.798 1.00 96.81 173 GLU A CA 1
ATOM 1374 C C . GLU A 1 173 ? -8.293 4.908 36.311 1.00 96.81 173 GLU A C 1
ATOM 1376 O O . GLU A 1 173 ? -8.418 5.830 37.117 1.00 96.81 173 GLU A O 1
ATOM 1381 N N . LEU A 1 174 ? -8.595 5.042 35.015 1.00 96.25 174 LEU A N 1
ATOM 1382 C CA . LEU A 1 174 ? -9.084 6.295 34.436 1.00 96.25 174 LEU A CA 1
ATOM 1383 C C . LEU A 1 174 ? -10.387 6.751 35.094 1.00 96.25 174 LEU A C 1
ATOM 1385 O O . LEU A 1 174 ? -10.537 7.924 35.429 1.00 96.25 174 LEU A O 1
ATOM 1389 N N . TYR A 1 175 ? -11.319 5.825 35.319 1.00 95.94 175 TYR A N 1
ATOM 1390 C CA . TYR A 1 175 ? -12.579 6.134 35.981 1.00 95.94 175 TYR A CA 1
ATOM 1391 C C . TYR A 1 175 ? -12.363 6.585 37.425 1.00 95.94 175 TYR A C 1
ATOM 1393 O O . TYR A 1 175 ? -12.985 7.554 37.847 1.00 95.94 175 TYR A O 1
ATOM 1401 N N . ARG A 1 176 ? -11.460 5.936 38.171 1.00 96.31 176 ARG A N 1
ATOM 1402 C CA . ARG A 1 176 ? -11.098 6.344 39.537 1.00 96.31 176 ARG A CA 1
ATOM 1403 C C . ARG A 1 176 ? -10.499 7.745 39.555 1.00 96.31 176 ARG A C 1
ATOM 1405 O O . ARG A 1 176 ? -10.942 8.561 40.354 1.00 96.31 176 ARG A O 1
ATOM 1412 N N . ALA A 1 177 ? -9.570 8.045 38.650 1.00 93.81 177 ALA A N 1
ATOM 1413 C CA . ALA A 1 177 ? -8.984 9.379 38.531 1.00 93.81 177 ALA A CA 1
ATOM 1414 C C . ALA A 1 177 ? -10.050 10.443 38.214 1.00 93.81 177 ALA A C 1
ATOM 1416 O O . ALA A 1 177 ? -10.123 11.464 38.896 1.00 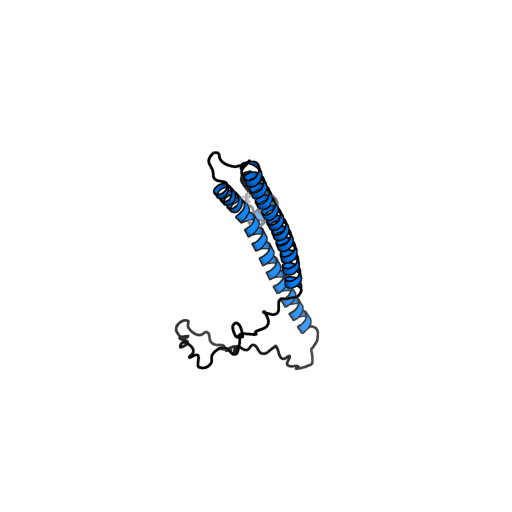93.81 177 ALA A O 1
ATOM 1417 N N . LEU A 1 178 ? -10.932 10.167 37.246 1.00 92.06 178 LEU A N 1
ATOM 1418 C CA . LEU A 1 178 ? -12.044 11.054 36.890 1.00 92.06 178 LEU A CA 1
ATOM 1419 C C . LEU A 1 178 ? -13.026 11.253 38.048 1.00 92.06 178 LEU A C 1
ATOM 1421 O O . LEU A 1 178 ? -13.533 12.357 38.254 1.00 92.06 178 LEU A O 1
ATOM 1425 N N . LYS A 1 179 ? -13.295 10.197 38.819 1.00 95.00 179 LYS A N 1
ATOM 1426 C CA . LYS A 1 179 ? -14.169 10.265 39.989 1.00 95.00 179 LYS A CA 1
ATOM 1427 C C . LYS A 1 179 ? -13.570 11.129 41.091 1.00 95.00 179 LYS A C 1
ATOM 1429 O O . LYS A 1 179 ? -14.279 11.996 41.592 1.00 95.00 179 LYS A O 1
ATOM 1434 N N . VAL A 1 180 ? -12.282 10.956 41.390 1.00 93.81 180 VAL A N 1
ATOM 1435 C CA . VAL A 1 180 ? -11.558 11.796 42.354 1.00 93.81 180 VAL A CA 1
ATOM 1436 C C . VAL A 1 180 ? -11.579 13.253 41.902 1.00 93.81 180 VAL A C 1
ATOM 1438 O O . VAL A 1 180 ? -12.007 14.104 42.670 1.00 93.81 180 VAL A O 1
ATOM 1441 N N . SER A 1 181 ? -11.243 13.545 40.638 1.00 86.50 181 SER A N 1
ATOM 1442 C CA . SER A 1 181 ? -11.273 14.926 40.130 1.00 86.50 181 SER A CA 1
ATOM 1443 C C . SER A 1 181 ? -12.668 15.557 40.169 1.00 86.50 181 SER A C 1
ATOM 1445 O O . SER A 1 181 ? -12.805 16.769 40.332 1.00 86.50 181 SER A O 1
ATOM 1447 N N . ARG A 1 182 ? -13.722 14.743 40.017 1.00 88.75 182 ARG A N 1
ATOM 1448 C CA . ARG A 1 182 ? -15.108 15.204 40.120 1.00 88.75 182 ARG A CA 1
ATOM 1449 C C . ARG A 1 182 ? -15.477 15.521 41.568 1.00 88.75 182 ARG A C 1
ATOM 1451 O O . ARG A 1 182 ? -16.111 16.538 41.808 1.00 88.75 182 ARG A O 1
ATOM 1458 N N . GLU A 1 183 ? -15.067 14.682 42.513 1.00 84.25 183 GLU A N 1
ATOM 1459 C CA . GLU A 1 183 ? -15.341 14.876 43.940 1.00 84.25 183 GLU A CA 1
ATOM 1460 C C . GLU A 1 183 ? -14.566 16.067 44.516 1.00 84.25 183 GLU A C 1
ATOM 1462 O O . GLU A 1 183 ? -15.161 16.872 45.227 1.00 84.25 183 GLU A O 1
ATOM 1467 N N . THR A 1 184 ? -13.298 16.257 44.134 1.00 82.12 184 THR A N 1
ATOM 1468 C CA . THR A 1 184 ? -12.510 17.439 44.532 1.00 82.12 184 THR A CA 1
ATOM 1469 C C . THR A 1 184 ? -13.055 18.727 43.910 1.00 82.12 184 THR A C 1
ATOM 1471 O O . THR A 1 184 ? -13.168 19.754 44.573 1.00 82.12 184 THR A O 1
ATOM 1474 N N . GLY A 1 185 ? -13.464 18.684 42.637 1.00 77.94 185 GLY A N 1
ATOM 1475 C CA . GLY A 1 185 ? -14.091 19.831 41.980 1.00 77.94 185 GLY A CA 1
ATOM 1476 C C . GLY A 1 185 ? -15.455 20.200 42.575 1.00 77.94 185 GLY A C 1
ATOM 1477 O O . GLY A 1 185 ? -15.834 21.370 42.558 1.00 77.94 185 GLY A O 1
ATOM 1478 N N . ASP A 1 186 ? -16.195 19.225 43.109 1.00 74.31 186 ASP A N 1
ATOM 1479 C CA . ASP A 1 186 ? -17.463 19.456 43.804 1.00 74.31 186 ASP A CA 1
ATOM 1480 C C . ASP A 1 186 ? -17.251 19.944 45.252 1.00 74.31 186 ASP A C 1
ATOM 1482 O O . ASP A 1 186 ? -18.037 20.772 45.721 1.00 74.31 186 ASP A O 1
ATOM 1486 N N . SER A 1 187 ? -16.183 19.520 45.946 1.00 69.19 187 SER A N 1
ATOM 1487 C CA . SER A 1 187 ? -15.826 20.056 47.270 1.00 69.19 187 SER A CA 1
ATOM 1488 C C . SER A 1 187 ? -15.351 21.508 47.204 1.00 69.19 187 SER A C 1
ATOM 1490 O O . SER A 1 187 ? -15.801 22.324 48.005 1.00 69.19 187 SER A O 1
ATOM 1492 N N . ASP A 1 188 ? -14.531 21.864 46.211 1.00 72.06 188 ASP A N 1
ATOM 1493 C CA . ASP A 1 188 ? -14.031 23.237 46.038 1.00 72.06 188 ASP A CA 1
ATOM 1494 C C . ASP A 1 188 ? -15.154 24.223 45.689 1.00 72.06 188 ASP A C 1
ATOM 1496 O O . ASP A 1 188 ? -15.155 25.369 46.140 1.00 72.06 188 ASP A O 1
ATOM 1500 N N . LYS A 1 189 ? -16.149 23.786 44.906 1.00 73.75 189 LYS A N 1
ATOM 1501 C CA . LYS A 1 189 ? -17.339 24.598 44.609 1.00 73.75 189 LYS A CA 1
ATOM 1502 C C . LYS A 1 189 ? -18.198 24.828 45.846 1.00 73.75 189 LYS A C 1
ATOM 1504 O O . LYS A 1 189 ? -18.685 25.938 46.020 1.00 73.75 189 LYS A O 1
ATOM 1509 N N . ARG A 1 190 ? -18.374 23.809 46.696 1.00 72.88 190 ARG A N 1
ATOM 1510 C CA . ARG A 1 190 ? -19.108 23.945 47.965 1.00 72.88 190 ARG A CA 1
ATOM 1511 C C . ARG A 1 190 ? -18.388 24.898 48.919 1.00 72.88 190 ARG A C 1
ATOM 1513 O O . ARG A 1 190 ? -18.995 25.866 49.352 1.00 72.88 190 ARG A O 1
ATOM 1520 N N . ALA A 1 191 ? -17.078 24.728 49.106 1.00 73.44 191 ALA A N 1
ATOM 1521 C CA . ALA A 1 191 ? -16.273 25.618 49.945 1.00 73.44 191 ALA A CA 1
ATOM 1522 C C . ALA A 1 191 ? -16.289 27.084 49.464 1.00 73.44 191 ALA A C 1
ATOM 1524 O O . ALA A 1 191 ? -16.336 28.007 50.272 1.00 73.44 191 ALA A O 1
ATOM 1525 N N . ARG A 1 192 ? -16.301 27.321 48.144 1.00 70.62 192 ARG A N 1
ATOM 1526 C CA . ARG A 1 192 ? -16.428 28.678 47.578 1.00 70.62 192 ARG A CA 1
ATOM 1527 C C . ARG A 1 192 ? -17.794 29.322 47.812 1.00 70.62 192 ARG A C 1
ATOM 1529 O O . ARG A 1 192 ? -17.853 30.542 47.914 1.00 70.62 192 ARG A O 1
ATOM 1536 N N . ILE A 1 193 ? -18.867 28.535 47.869 1.00 72.88 193 ILE A N 1
ATOM 1537 C CA . ILE A 1 193 ? -20.213 29.034 48.186 1.00 72.88 193 ILE A CA 1
ATOM 1538 C C . ILE A 1 193 ? -20.290 29.406 49.672 1.00 72.88 193 ILE A C 1
ATOM 1540 O O . ILE A 1 193 ? -20.815 30.465 50.001 1.00 72.88 193 ILE A O 1
ATOM 1544 N N . ASP A 1 194 ? -19.686 28.599 50.545 1.00 68.44 194 ASP A N 1
ATOM 1545 C CA . ASP A 1 194 ? -19.701 28.827 51.993 1.00 68.44 194 ASP A CA 1
ATOM 1546 C C . ASP A 1 194 ? -18.850 30.046 52.415 1.00 68.44 194 ASP A C 1
ATOM 1548 O O . ASP A 1 194 ? -19.223 30.769 53.335 1.00 68.44 194 ASP A O 1
ATOM 1552 N N . CYS A 1 195 ? -17.745 30.345 51.715 1.00 59.81 195 CYS A N 1
ATOM 1553 C CA . CYS A 1 195 ? -16.926 31.540 51.984 1.00 59.81 195 CYS A CA 1
ATOM 1554 C C . CYS A 1 195 ? -17.503 32.860 51.437 1.00 59.81 195 CYS A C 1
ATOM 1556 O O . CYS A 1 195 ? -17.036 33.919 51.842 1.00 59.81 195 CYS A O 1
ATOM 1558 N N . ALA A 1 196 ? -18.471 32.824 50.516 1.00 64.62 196 ALA A N 1
ATOM 1559 C CA . ALA A 1 196 ? -19.090 34.022 49.934 1.00 64.62 196 ALA A CA 1
ATOM 1560 C C . ALA A 1 196 ? -20.405 34.434 50.632 1.00 64.62 196 ALA A C 1
ATOM 1562 O O . ALA A 1 196 ? -21.062 35.374 50.186 1.00 64.62 196 ALA A O 1
ATOM 1563 N N . GLY A 1 197 ? -20.807 33.706 51.682 1.00 59.25 197 GLY A N 1
ATOM 1564 C CA . GLY A 1 197 ? -22.068 33.881 52.412 1.00 59.25 197 GLY A CA 1
ATOM 1565 C C . GLY A 1 197 ? -21.949 34.459 53.831 1.00 59.25 197 GLY A C 1
ATOM 1566 O O . GLY A 1 197 ? -22.927 34.383 54.574 1.00 59.25 197 GLY A O 1
ATOM 1567 N N . LEU A 1 198 ? -20.791 35.010 54.210 1.00 45.44 198 LEU A N 1
ATOM 1568 C CA . LEU A 1 198 ? -20.561 35.810 55.427 1.00 45.44 198 LEU A CA 1
ATOM 1569 C C . LEU A 1 198 ? -20.177 37.237 55.029 1.00 45.44 198 LEU A C 1
ATOM 1571 O O . LEU A 1 198 ? -20.593 38.168 55.752 1.00 45.44 198 LEU A O 1
#

Foldseek 3Di:
DDDDPPVPDDDPPVVVCVVCVVVVVVVVVVVVVVVVVVVVVLLVVLCDQDDDVPDDPVVSVVSNCVSCVVVVVVVVVVVVVVVVVVVVVVVVVVVVVVVPPDPDDPDDDDDPDDPDDDPPDPDDDDPVVPPPDDDDCPDDDPDPPDDDPPDDDDPDPPVVVVVVVVVVVVVVVVVVVVVVVVVVVVVVVVVVVVVVPD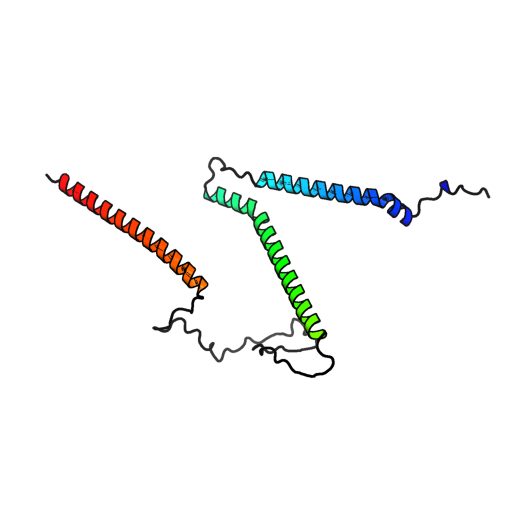

Sequence (198 aa):
MVPTPLSSEPIPKGMARILGAERVRADYRAQQKKKREEEDRDRKGRDTIELLPGESLREFNRRVEDAHRPLVRGALKRKNEEKRREKKETKKRKRDESDDEGEDAKGVEQRPVREFATVSSSAPRRLNEVAQAPPVLTKGPKRSGVGKDGGKAPAVSMARKVILERERARVVELYRALKVSRETGDSDKRARIDCAGL

pLDDT: mean 78.6, std 15.21, range [39.94, 97.19]

Mean predicted aligned error: 21.43 Å

Radius of gyration: 36.41 Å; Cα contacts (8 Å, |Δi|>4): 16; chains: 1; bounding box: 73×88×117 Å

Solvent-accessible surface area (backbone atoms onl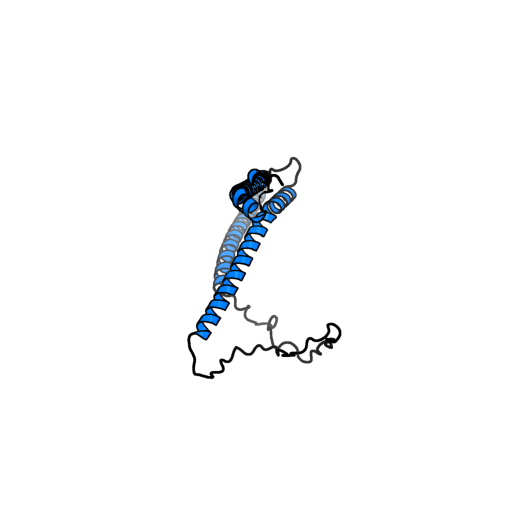y — not comparable to full-atom values): 12630 Å² total; per-residue (Å²): 136,81,83,76,63,81,86,74,62,80,76,54,70,70,58,49,50,62,74,43,41,64,58,55,53,48,52,50,52,52,50,53,49,52,52,50,58,48,56,50,51,57,46,58,68,51,71,69,77,74,84,56,92,92,60,53,74,69,57,48,51,50,52,53,50,62,57,47,42,61,59,56,52,49,52,52,51,52,54,51,52,49,55,50,49,51,55,50,49,55,53,46,51,59,47,57,60,62,70,72,69,63,90,86,73,99,70,90,76,79,68,83,80,65,94,62,86,78,81,85,62,94,64,89,76,59,88,85,74,70,76,74,71,80,81,81,81,87,66,78,83,88,70,79,74,78,85,51,96,84,57,76,73,78,86,67,53,70,73,57,47,57,52,52,52,55,52,49,51,54,53,50,52,54,48,52,52,52,49,50,54,49,53,52,55,51,49,54,51,50,54,55,54,64,71,74,72,120

Organism: NCBI:txid456999

Secondary structure (DSSP, 8-state):
-PPPPGGGSPPPHHHHHHHTHHHHHHHHHHHHHHHHHHHHHHHHHHH--PPPTT--HHHHHHHHHHHHHHHHHHHHHHHHHHHHHHHHHHHHHHHHHHHHS-SS----------SS------S---TTS---PPP---S--S----SSTT-------HHHHHHHHHHHHHHHHHHHHHHHHHHHHHHHHHHHHHHT--